Protein AF-A0A8C6YV82-F1 (afdb_monomer)

Foldseek 3Di:
DDDDDDDDDDDDDDDDDDDDDDDDDDDDDDDDDDDDDDDDDDDDDDDDDDDDDDDDDDDPDPDPDQLVNDDVPPPVNVVVLVVLCVVVCVVVVLVCQLPVCLCVDPLNVVLVVVLVVLLVVLVVPDDDDPPDDVVVSVVVSVVVVVVVCSVVVSVVVSCVVRPVVCVVPPVVVVSVVSVVVVVVVSVVVVVPPDDDPDPPDDDDDDDDDDDD

InterPro domains:
  IPR043244 Biorientation of chromosomes in cell division protein 1-like 1 [PTHR47391] (68-202)
  IPR055264 BOD1/SHG1 domain [PF05205] (81-176)

Sequence (212 aa):
MSAPRGGDSPSRDAAREGGAAPPALPGAMAESGGSGGAAPGGGGGGGGGGAGAGGAASGSGPGAADPASLPPGDPQLIAIIVEQLKSRGLFDGFRRDCLADVDTKPAYQNLRQKVDNFVSTHLDKQEWNPAMNKNQLRNGLRQSVIQSGMLEAGVDRIISQVVDPKLNHIFRPQIEKAIHEFLAAQKKEESVPAPPPEPENKDPPAPSQDAS

Solvent-accessible surface area (backbone atoms only — not comparable to full-atom values): 14290 Å² total; per-residue (Å²): 139,80,87,81,90,79,89,82,86,81,91,76,91,81,83,84,88,81,88,80,78,80,85,83,82,90,79,92,79,79,90,79,81,89,79,92,84,88,81,84,89,88,80,87,85,80,90,76,84,83,79,81,80,85,81,93,68,85,87,74,72,83,65,90,66,56,73,86,76,53,62,95,85,36,70,67,46,51,49,53,51,52,50,52,42,51,76,72,41,50,61,58,50,52,52,49,60,49,58,74,52,44,75,81,34,68,45,43,46,50,38,53,51,52,50,54,54,49,52,50,61,57,49,74,74,53,82,88,52,97,86,55,62,63,66,59,54,53,51,49,52,54,50,52,50,59,74,64,42,54,60,62,59,29,49,54,47,32,43,59,69,49,42,53,59,39,46,67,73,46,46,45,57,52,51,52,51,52,49,53,52,50,57,51,48,51,60,49,63,74,58,57,73,73,79,75,80,77,83,78,82,83,84,84,84,86,86,89,83,89,88,137

Organism: Nothoprocta perdicaria (NCBI:txid30464)

Secondary structure (DSSP, 8-state):
--------------------PPPPPP----------------------------------------TTTSPTT-HHHHHHHHHHHHHTTHHHHHHHHHHHTTTTSHHHHHHHHHHHHHHHHHHHTS---TT--HHHHHHHHHHHHHHTTHHHHHHHHHIIIIIHHHIIIIIHHHHHHHHHHHHHHHHHHTTS--PPPP--------------

Structure (mmCIF, N/CA/C/O backbone):
data_AF-A0A8C6YV82-F1
#
_entry.id   AF-A0A8C6YV82-F1
#
loop_
_atom_site.group_PDB
_atom_site.id
_atom_site.type_symbol
_atom_site.label_atom_id
_atom_site.label_alt_id
_atom_site.label_comp_id
_atom_site.label_asym_id
_atom_site.label_entity_id
_atom_site.label_seq_id
_atom_site.pdbx_PDB_ins_code
_atom_site.Cartn_x
_atom_site.Cartn_y
_atom_site.Cartn_z
_atom_site.occupancy
_atom_site.B_iso_or_equiv
_atom_site.auth_seq_id
_atom_site.auth_comp_id
_atom_site.auth_asym_id
_atom_site.auth_atom_id
_atom_site.pdbx_PDB_model_num
ATOM 1 N N . MET A 1 1 ? -27.091 24.704 -54.514 1.00 51.62 1 MET A N 1
ATOM 2 C CA . MET A 1 1 ? -26.270 24.883 -55.734 1.00 51.62 1 MET A CA 1
ATOM 3 C C . MET A 1 1 ? -24.840 25.137 -55.271 1.00 51.62 1 MET A C 1
ATOM 5 O O . MET A 1 1 ? -24.687 26.017 -54.447 1.00 51.62 1 MET A O 1
ATOM 9 N N . SER A 1 2 ? -23.771 24.429 -55.618 1.00 51.81 2 SER A N 1
ATOM 10 C CA . SER A 1 2 ? -23.494 23.435 -56.654 1.00 51.81 2 SER A CA 1
ATOM 11 C C . SER A 1 2 ? -22.215 22.681 -56.252 1.00 51.81 2 SER A C 1
ATOM 13 O O . SER A 1 2 ? -21.312 23.285 -55.682 1.00 51.81 2 SER A O 1
ATOM 15 N N . ALA A 1 3 ? -22.129 21.389 -56.575 1.00 54.94 3 ALA A N 1
ATOM 16 C CA . ALA A 1 3 ? -20.852 20.683 -56.740 1.00 54.94 3 ALA A CA 1
ATOM 17 C C . ALA A 1 3 ? -20.276 20.980 -58.143 1.00 54.94 3 ALA A C 1
ATOM 19 O O . ALA A 1 3 ? -21.046 21.384 -59.023 1.00 54.94 3 ALA A O 1
ATOM 20 N N . PRO A 1 4 ? -18.963 20.782 -58.380 1.00 61.59 4 PRO A N 1
ATOM 21 C CA . PRO A 1 4 ? -18.513 19.544 -59.054 1.00 61.59 4 PRO A CA 1
ATOM 22 C C . PRO A 1 4 ? -17.141 18.991 -58.561 1.00 61.59 4 PRO A C 1
ATOM 24 O O . PRO A 1 4 ? -16.336 19.741 -58.027 1.00 61.59 4 PRO A O 1
ATOM 27 N N . ARG A 1 5 ? -16.962 17.649 -58.534 1.00 49.78 5 ARG A N 1
ATOM 28 C CA . ARG A 1 5 ? -16.075 16.776 -59.378 1.00 49.78 5 ARG A CA 1
ATOM 29 C C . ARG A 1 5 ? -14.573 17.147 -59.346 1.00 49.78 5 ARG A C 1
ATOM 31 O O . ARG A 1 5 ? -14.261 18.300 -59.570 1.00 49.78 5 ARG A O 1
ATOM 38 N N . GLY A 1 6 ? -13.577 16.271 -59.190 1.00 43.94 6 GLY A N 1
ATOM 39 C CA . GLY A 1 6 ? -13.433 14.807 -59.212 1.00 43.94 6 GLY A CA 1
ATOM 40 C C . GLY A 1 6 ? -11.948 14.451 -59.491 1.00 43.94 6 GLY A C 1
ATOM 41 O O . GLY A 1 6 ? -11.215 15.324 -59.944 1.00 43.94 6 GLY A O 1
ATOM 42 N N . GLY A 1 7 ? -11.544 13.188 -59.265 1.00 45.56 7 GLY A N 1
ATOM 43 C CA . GLY A 1 7 ? -10.231 12.594 -59.632 1.00 45.56 7 GLY A CA 1
ATOM 44 C C . GLY A 1 7 ? -9.093 12.937 -58.657 1.00 45.56 7 GLY A C 1
ATOM 45 O O . GLY A 1 7 ? -9.005 14.067 -58.211 1.00 45.56 7 GLY A O 1
ATOM 46 N N . ASP A 1 8 ? -8.201 12.050 -58.221 1.00 47.50 8 ASP A N 1
ATOM 47 C CA . ASP A 1 8 ? -7.589 10.902 -58.888 1.00 47.50 8 ASP A CA 1
ATOM 48 C C . ASP A 1 8 ? -6.967 9.969 -57.825 1.00 47.50 8 ASP A C 1
ATOM 50 O O . ASP A 1 8 ? -6.448 10.424 -56.803 1.00 47.50 8 ASP A O 1
ATOM 54 N N . SER A 1 9 ? -7.053 8.659 -58.049 1.00 54.16 9 SER A N 1
ATOM 55 C CA . SER A 1 9 ? -6.328 7.636 -57.287 1.00 54.16 9 SER A CA 1
ATOM 56 C C . SER A 1 9 ? -4.902 7.503 -57.820 1.00 54.16 9 SER A C 1
ATOM 58 O O . SER A 1 9 ? -4.685 7.671 -59.013 1.00 54.16 9 SER A O 1
ATOM 60 N N . PRO A 1 10 ? -3.962 6.999 -57.008 1.00 60.44 10 PRO A N 1
ATOM 61 C CA . PRO A 1 10 ? -3.256 5.835 -57.535 1.00 60.44 10 PRO A CA 1
ATOM 62 C C . PRO A 1 10 ? -3.195 4.674 -56.546 1.00 60.44 10 PRO A C 1
ATOM 64 O O . PRO A 1 10 ? -2.602 4.748 -55.471 1.00 60.44 10 PRO A O 1
ATOM 67 N N . SER A 1 11 ? -3.755 3.555 -57.002 1.00 49.94 11 SER A N 1
ATOM 68 C CA . SER A 1 11 ? -3.311 2.210 -56.659 1.00 49.94 11 SER A CA 1
ATOM 69 C C . SER A 1 11 ? -1.824 2.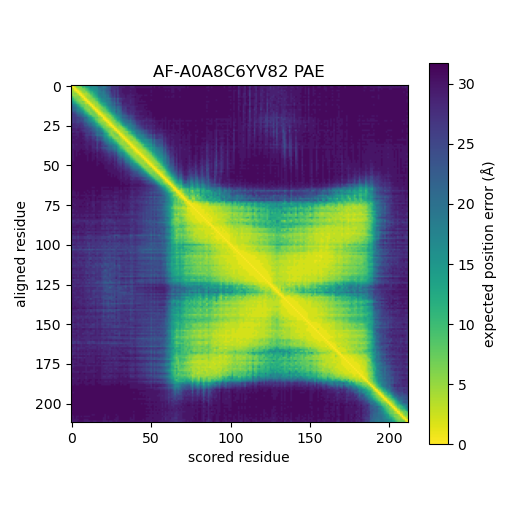061 -56.971 1.00 49.94 11 SER A C 1
ATOM 71 O O . SER A 1 11 ? -1.420 2.289 -58.111 1.00 49.94 11 SER A O 1
ATOM 73 N N . ARG A 1 12 ? -1.033 1.593 -56.004 1.00 57.59 12 ARG A N 1
ATOM 74 C CA . ARG A 1 12 ? 0.154 0.777 -56.281 1.00 57.59 12 ARG A CA 1
ATOM 75 C C . ARG A 1 12 ? 0.344 -0.271 -55.194 1.00 57.59 12 ARG A C 1
ATOM 77 O O . ARG A 1 12 ? 0.766 0.024 -54.081 1.00 57.59 12 ARG A O 1
ATOM 84 N N . ASP A 1 13 ? 0.012 -1.492 -55.588 1.00 44.69 13 ASP A N 1
ATOM 85 C CA . ASP A 1 13 ? 0.629 -2.746 -55.190 1.00 44.69 13 ASP A CA 1
ATOM 86 C C . ASP A 1 13 ? 2.078 -2.625 -54.700 1.00 44.69 13 ASP A C 1
ATOM 88 O O . ASP A 1 13 ? 2.953 -2.133 -55.414 1.00 44.69 13 ASP A O 1
ATOM 92 N N . ALA A 1 14 ? 2.329 -3.202 -53.527 1.00 51.97 14 ALA A N 1
ATOM 93 C CA . ALA A 1 14 ? 3.567 -3.910 -53.219 1.00 51.97 14 ALA A CA 1
ATOM 94 C C . ALA A 1 14 ? 3.290 -4.903 -52.082 1.00 51.97 14 ALA A C 1
ATOM 96 O O . ALA A 1 14 ? 3.730 -4.749 -50.945 1.00 51.97 14 ALA A O 1
ATOM 97 N N . ALA A 1 15 ? 2.507 -5.933 -52.396 1.00 46.78 15 ALA A N 1
ATOM 98 C CA . ALA A 1 15 ? 2.660 -7.201 -51.710 1.00 46.78 15 ALA A CA 1
ATOM 99 C C . ALA A 1 15 ? 3.990 -7.835 -52.154 1.00 46.78 15 ALA A C 1
ATOM 101 O O . ALA A 1 15 ? 4.319 -7.786 -53.340 1.00 46.78 15 ALA A O 1
ATOM 102 N N . ARG A 1 16 ? 4.645 -8.515 -51.202 1.00 45.38 16 ARG A N 1
ATOM 103 C CA . ARG A 1 16 ? 5.489 -9.718 -51.354 1.00 45.38 16 ARG A CA 1
ATOM 104 C C . ARG A 1 16 ? 6.980 -9.566 -50.979 1.00 45.38 16 ARG A C 1
ATOM 106 O O . ARG A 1 16 ? 7.719 -8.784 -51.558 1.00 45.38 16 ARG A O 1
ATOM 113 N N . GLU A 1 17 ? 7.363 -10.482 -50.083 1.00 45.94 17 GLU A N 1
ATOM 114 C CA . GLU A 1 17 ? 8.701 -10.961 -49.675 1.00 45.94 17 GLU A CA 1
ATOM 115 C C . GLU A 1 17 ? 9.416 -10.169 -48.561 1.00 45.94 17 GLU A C 1
ATOM 117 O O . GLU A 1 17 ? 9.538 -8.959 -48.632 1.00 45.94 17 GLU A O 1
ATOM 122 N N . GLY A 1 18 ? 9.897 -10.765 -47.463 1.00 44.75 18 GLY A N 1
ATOM 123 C CA . GLY A 1 18 ? 10.100 -12.179 -47.151 1.00 44.75 18 GLY A CA 1
ATOM 124 C C . GLY A 1 18 ? 9.982 -12.468 -45.653 1.00 44.75 18 GLY A C 1
ATOM 125 O O . GLY A 1 18 ? 10.507 -11.748 -44.807 1.00 44.75 18 GLY A O 1
ATOM 126 N N . GLY A 1 19 ? 9.286 -13.562 -45.339 1.00 46.28 19 GLY A N 1
ATOM 127 C CA . GLY A 1 19 ? 9.390 -14.227 -44.050 1.00 46.28 19 GLY A CA 1
ATOM 128 C C . GLY A 1 19 ? 10.710 -14.988 -43.993 1.00 46.28 19 GLY A C 1
ATOM 129 O O . GLY A 1 19 ? 10.854 -16.025 -44.635 1.00 46.28 19 GLY A O 1
ATOM 130 N N . ALA A 1 20 ? 11.669 -14.471 -43.232 1.00 45.03 20 ALA A N 1
ATOM 131 C CA . ALA A 1 20 ? 12.844 -15.225 -42.823 1.00 45.03 20 ALA A CA 1
ATOM 132 C C . ALA A 1 20 ? 12.514 -15.947 -41.510 1.00 45.03 20 ALA A C 1
ATOM 134 O O . ALA A 1 20 ? 12.483 -15.345 -40.437 1.00 45.03 20 ALA A O 1
ATOM 135 N N . ALA A 1 21 ? 12.213 -17.241 -41.614 1.00 60.66 21 ALA A N 1
ATOM 136 C CA . ALA A 1 21 ? 12.164 -18.148 -40.476 1.00 60.66 21 ALA A CA 1
ATOM 137 C C . ALA A 1 21 ? 13.574 -18.297 -39.861 1.00 60.66 21 ALA A C 1
ATOM 139 O O . ALA A 1 21 ? 14.552 -18.365 -40.611 1.00 60.66 21 ALA A O 1
ATOM 140 N N . PRO A 1 22 ? 13.717 -18.373 -38.525 1.00 68.06 22 PRO A N 1
ATOM 141 C CA . PRO A 1 22 ? 15.006 -18.666 -37.906 1.00 68.06 22 PRO A CA 1
ATOM 142 C C . PRO A 1 22 ? 15.404 -20.133 -38.164 1.00 68.06 22 PRO A C 1
ATOM 144 O O . PRO A 1 22 ? 14.549 -21.018 -38.058 1.00 68.06 22 PRO A O 1
ATOM 147 N N . PRO A 1 23 ? 16.679 -20.436 -38.477 1.00 63.69 23 PRO A N 1
ATOM 148 C CA . PRO A 1 23 ? 17.117 -21.812 -38.652 1.00 63.69 23 PRO A CA 1
ATOM 149 C C . PRO A 1 23 ? 17.153 -22.539 -37.302 1.00 63.69 23 PRO A C 1
ATOM 151 O O . PRO A 1 23 ? 17.901 -22.180 -36.393 1.00 63.69 23 PRO A O 1
ATOM 154 N N . ALA A 1 24 ? 16.344 -23.592 -37.196 1.00 50.25 24 ALA A N 1
ATOM 155 C CA . ALA A 1 24 ? 16.469 -24.609 -36.165 1.00 50.25 24 ALA A CA 1
ATOM 156 C C . ALA A 1 24 ? 17.776 -25.387 -36.384 1.00 50.25 24 ALA A C 1
ATOM 158 O O . ALA A 1 24 ? 17.960 -26.022 -37.422 1.00 50.25 24 ALA A O 1
ATOM 159 N N . LEU A 1 25 ? 18.685 -25.336 -35.410 1.00 58.53 25 LEU A N 1
ATOM 160 C CA . LEU A 1 25 ? 19.862 -26.202 -35.367 1.00 58.53 25 LEU A CA 1
ATOM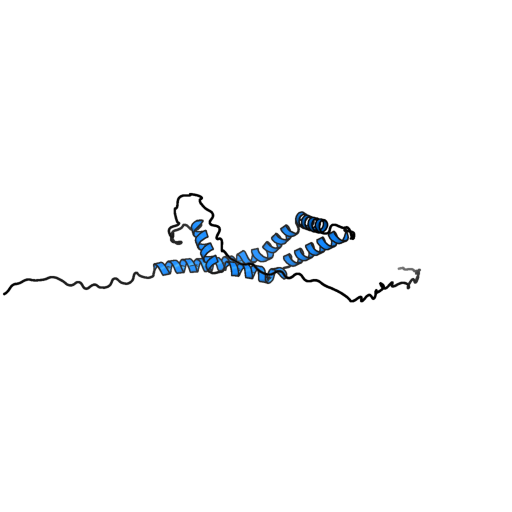 161 C C . LEU A 1 25 ? 19.503 -27.524 -34.666 1.00 58.53 25 LEU A C 1
ATOM 163 O O . LEU A 1 25 ? 19.028 -27.486 -33.528 1.00 58.53 25 LEU A O 1
ATOM 167 N N . PRO A 1 26 ? 19.749 -28.689 -35.294 1.00 53.88 26 PRO A N 1
ATOM 168 C CA . PRO A 1 26 ? 19.713 -29.985 -34.634 1.00 53.88 26 PRO A CA 1
ATOM 169 C C . PRO A 1 26 ? 21.101 -30.296 -34.056 1.00 53.88 26 PRO A C 1
ATOM 171 O O . PRO A 1 26 ? 22.114 -30.168 -34.739 1.00 53.88 26 PRO A O 1
ATOM 174 N N . GLY A 1 27 ? 21.161 -30.712 -32.794 1.00 46.31 27 GLY A N 1
ATOM 175 C CA . GLY A 1 27 ? 22.434 -30.999 -32.136 1.00 46.31 27 GLY A CA 1
ATOM 176 C C . GLY A 1 27 ? 22.267 -31.747 -30.825 1.00 46.31 27 GLY A C 1
ATOM 177 O O . GLY A 1 27 ? 22.631 -31.241 -29.770 1.00 46.31 27 GLY A O 1
ATOM 178 N N . ALA A 1 28 ? 21.693 -32.947 -30.898 1.00 49.12 28 ALA A N 1
ATOM 179 C CA . ALA A 1 28 ? 21.865 -33.953 -29.864 1.00 49.12 28 ALA A CA 1
ATOM 180 C C . ALA A 1 28 ? 23.324 -34.437 -29.897 1.00 49.12 28 ALA A C 1
ATOM 182 O O . ALA A 1 28 ? 23.755 -35.029 -30.884 1.00 49.12 28 ALA A O 1
ATOM 183 N N . MET A 1 29 ? 24.069 -34.202 -28.819 1.00 59.06 29 MET A N 1
ATOM 184 C CA . MET A 1 29 ? 25.265 -34.975 -28.497 1.00 59.06 29 MET A CA 1
ATOM 185 C C . MET A 1 29 ? 25.170 -35.425 -27.045 1.00 59.06 29 MET A C 1
ATOM 187 O O . MET A 1 29 ? 25.093 -34.627 -26.112 1.00 59.06 29 MET A O 1
ATOM 191 N N . ALA A 1 30 ? 25.062 -36.741 -26.929 1.00 49.38 30 ALA A N 1
ATOM 192 C CA . ALA A 1 30 ? 25.150 -37.523 -25.720 1.00 49.38 30 ALA A CA 1
ATOM 193 C C . ALA A 1 30 ? 26.621 -37.696 -25.291 1.00 49.38 30 ALA A C 1
ATOM 195 O O . ALA A 1 30 ? 27.527 -37.468 -26.091 1.00 49.38 30 ALA A O 1
ATOM 196 N N . GLU A 1 31 ? 26.782 -38.207 -24.062 1.00 43.78 31 GLU A N 1
ATOM 197 C CA . GLU A 1 31 ? 27.996 -38.803 -23.466 1.00 43.78 31 GLU A CA 1
ATOM 198 C C . GLU A 1 31 ? 29.063 -37.804 -22.960 1.00 43.78 31 GLU A C 1
ATOM 200 O O . GLU A 1 31 ? 29.319 -36.787 -23.581 1.00 43.78 31 GLU A O 1
ATOM 205 N N . SER A 1 32 ? 29.757 -37.974 -21.829 1.00 46.72 32 SER A N 1
ATOM 206 C CA . SER A 1 32 ? 29.911 -39.055 -20.840 1.00 46.72 32 SER A CA 1
ATOM 207 C C . SER A 1 32 ? 30.665 -38.512 -19.598 1.00 46.72 32 SER A C 1
ATOM 209 O O . SER A 1 32 ? 31.361 -37.507 -19.706 1.00 46.72 32 SER A O 1
ATOM 211 N N . GLY A 1 33 ? 30.577 -39.224 -18.460 1.00 41.38 33 GLY A N 1
ATOM 212 C CA . GLY A 1 33 ? 31.588 -39.269 -17.374 1.00 41.38 33 GLY A CA 1
ATOM 213 C C . GLY A 1 33 ? 31.567 -38.111 -16.366 1.00 41.38 33 GLY A C 1
ATOM 214 O O . GLY A 1 33 ? 31.824 -36.974 -16.724 1.00 41.38 33 GLY A O 1
ATOM 215 N N . GLY A 1 34 ? 31.178 -38.320 -15.099 1.00 38.84 34 GLY A N 1
ATOM 216 C CA . GLY A 1 34 ? 32.052 -38.818 -14.012 1.00 38.84 34 GLY A CA 1
ATOM 217 C C . GLY A 1 34 ? 32.747 -37.616 -13.342 1.00 38.84 34 GLY A C 1
ATOM 218 O O . GLY A 1 34 ? 33.371 -36.832 -14.031 1.00 38.84 34 GLY A O 1
ATOM 219 N N . SER A 1 35 ? 32.624 -37.287 -12.057 1.00 52.44 35 SER A N 1
ATOM 220 C CA . SER A 1 35 ? 32.799 -38.039 -10.805 1.00 52.44 35 SER A CA 1
ATOM 221 C C . SER A 1 35 ? 32.131 -37.225 -9.675 1.00 52.44 35 SER A C 1
ATOM 223 O O . SER A 1 35 ? 32.185 -36.001 -9.690 1.00 52.44 35 SER A O 1
ATOM 225 N N . GLY A 1 36 ? 31.422 -37.802 -8.705 1.00 43.84 36 GLY A N 1
ATOM 226 C CA . GLY A 1 36 ? 32.024 -38.578 -7.619 1.00 43.84 36 GLY A CA 1
ATOM 227 C C . GLY A 1 36 ? 32.607 -37.641 -6.552 1.00 43.84 36 GLY A C 1
ATOM 228 O O . GLY A 1 36 ? 33.738 -37.195 -6.691 1.00 43.84 36 GLY A O 1
ATOM 229 N N . GLY A 1 37 ? 31.837 -37.336 -5.504 1.00 41.41 37 GLY A N 1
ATOM 230 C CA . GLY A 1 37 ? 32.273 -36.452 -4.419 1.00 41.41 37 GLY A CA 1
ATOM 231 C C . GLY A 1 37 ? 31.263 -36.354 -3.278 1.00 41.41 37 GLY A C 1
ATOM 232 O O . GLY A 1 37 ? 30.816 -35.266 -2.937 1.00 41.41 37 GLY A O 1
ATOM 233 N N . ALA A 1 38 ? 30.866 -37.501 -2.725 1.00 38.97 38 ALA A N 1
ATOM 234 C CA . ALA A 1 38 ? 30.172 -37.569 -1.447 1.00 38.97 38 ALA A CA 1
ATOM 235 C C . ALA A 1 38 ? 31.204 -37.479 -0.311 1.00 38.97 38 ALA A C 1
ATOM 237 O O . ALA A 1 38 ? 32.148 -38.266 -0.278 1.00 38.97 38 ALA A O 1
ATOM 238 N N . ALA A 1 39 ? 30.998 -36.560 0.629 1.00 49.47 39 ALA A N 1
ATOM 239 C CA . ALA A 1 39 ? 31.641 -36.580 1.938 1.00 49.47 39 ALA A CA 1
ATOM 240 C C . ALA A 1 39 ? 30.549 -36.509 3.023 1.00 49.47 39 ALA A C 1
ATOM 242 O O . ALA A 1 39 ? 29.661 -35.658 2.921 1.00 49.47 39 ALA A O 1
ATOM 243 N N . PRO A 1 40 ? 30.572 -37.401 4.030 1.00 52.47 40 PRO A N 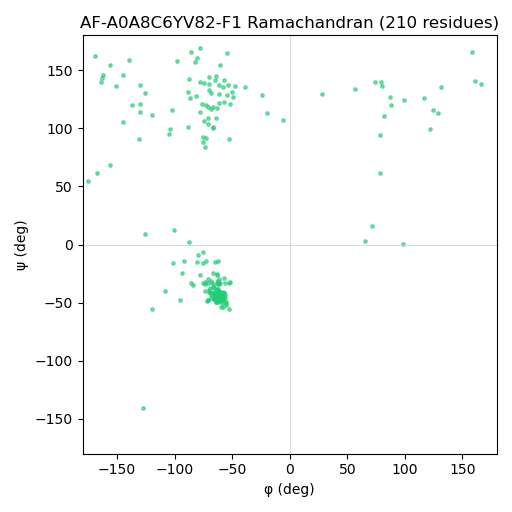1
ATOM 244 C CA . PRO A 1 40 ? 29.603 -37.422 5.116 1.00 52.47 40 PRO A CA 1
ATOM 245 C C . PRO A 1 40 ? 30.128 -36.720 6.379 1.00 52.47 40 PRO A C 1
ATOM 247 O O . PRO A 1 40 ? 31.325 -36.707 6.644 1.00 52.47 40 PRO A O 1
ATOM 250 N N . GLY A 1 41 ? 29.191 -36.287 7.226 1.00 42.97 41 GLY A N 1
ATOM 251 C CA . GLY A 1 41 ? 29.296 -36.498 8.674 1.00 42.97 41 GLY A CA 1
ATOM 252 C C . GLY A 1 41 ? 29.797 -35.342 9.549 1.00 42.97 41 GLY A C 1
ATOM 253 O O . GLY A 1 41 ? 30.923 -34.880 9.423 1.00 42.97 41 GLY A O 1
ATOM 254 N N . GLY A 1 42 ? 28.962 -34.999 10.538 1.00 40.25 42 GLY A N 1
ATOM 255 C CA . GLY A 1 42 ? 29.287 -34.224 11.745 1.00 40.25 42 GLY A CA 1
ATOM 256 C C . GLY A 1 42 ? 28.306 -33.060 11.930 1.00 40.25 42 GLY A C 1
ATOM 257 O O . GLY A 1 42 ? 28.273 -32.171 11.097 1.00 40.25 42 GLY A O 1
ATOM 258 N N . GLY A 1 43 ? 27.425 -32.973 12.929 1.00 36.47 43 GLY A N 1
ATOM 259 C CA . GLY A 1 43 ? 27.346 -33.631 14.231 1.00 36.47 43 GLY A CA 1
ATOM 260 C C . GLY A 1 43 ? 27.267 -32.549 15.319 1.00 36.47 43 GLY A C 1
ATOM 261 O O . GLY A 1 43 ? 28.228 -31.810 15.477 1.00 36.47 43 GLY A O 1
ATOM 262 N N . GLY A 1 44 ? 26.149 -32.490 16.061 1.00 34.97 44 GLY A N 1
ATOM 263 C CA . GLY A 1 44 ? 25.949 -31.666 17.274 1.00 34.97 44 GLY A CA 1
ATOM 264 C C . GLY A 1 44 ? 25.764 -30.166 16.999 1.00 34.97 44 GLY A C 1
ATOM 265 O O . GLY A 1 44 ? 26.404 -29.608 16.127 1.00 34.97 44 GLY A O 1
ATOM 266 N N . GLY A 1 45 ? 24.885 -29.409 17.648 1.00 36.97 45 GLY A N 1
ATOM 267 C CA . GLY A 1 45 ? 24.305 -29.524 18.981 1.00 36.97 45 GLY A CA 1
ATOM 268 C C . GLY A 1 45 ? 24.442 -28.147 19.645 1.00 36.97 45 GLY A C 1
ATOM 269 O O . GLY A 1 45 ? 25.501 -27.536 19.554 1.00 36.97 45 GLY A O 1
ATOM 270 N N . GLY A 1 46 ? 23.388 -27.658 20.301 1.00 36.53 46 GLY A N 1
ATOM 271 C CA . GLY A 1 46 ? 23.477 -26.504 21.203 1.00 36.53 46 GLY A CA 1
ATOM 272 C C . GLY A 1 46 ? 22.575 -25.334 20.831 1.00 36.53 46 GLY A C 1
ATOM 273 O O . GLY A 1 46 ? 22.915 -24.503 19.994 1.00 36.53 46 GLY A O 1
ATOM 274 N N . GLY A 1 47 ? 21.436 -25.247 21.520 1.00 46.59 47 GLY A N 1
ATOM 275 C CA . GLY A 1 47 ? 20.716 -23.993 21.672 1.00 46.59 47 GLY A CA 1
ATOM 276 C C . GLY A 1 47 ? 21.590 -22.971 22.399 1.00 46.59 47 GLY A C 1
ATOM 277 O O . GLY A 1 47 ? 22.264 -23.293 23.374 1.00 46.59 47 GLY A O 1
ATOM 278 N N . GLY A 1 48 ? 21.567 -21.738 21.909 1.00 40.34 48 GLY A N 1
ATOM 279 C CA . GLY A 1 48 ? 22.195 -20.588 22.541 1.00 40.34 48 GLY A CA 1
ATOM 280 C C . GLY A 1 48 ? 21.181 -19.462 22.591 1.00 40.34 48 GLY A C 1
ATOM 281 O O . GLY A 1 48 ? 21.055 -18.693 21.642 1.00 40.34 48 GLY A O 1
ATOM 282 N N . GLY A 1 49 ? 20.426 -19.400 23.688 1.00 37.16 49 GLY A N 1
ATOM 283 C CA . GLY A 1 49 ? 19.679 -18.208 24.056 1.00 37.16 49 GLY A CA 1
ATOM 284 C C . GLY A 1 49 ? 20.669 -17.080 24.325 1.00 37.16 49 GLY A C 1
ATOM 285 O O . GLY A 1 49 ? 21.512 -17.184 25.214 1.00 37.16 49 GLY A O 1
ATOM 286 N N . GLY A 1 50 ? 20.585 -16.015 23.533 1.00 35.91 50 GLY A N 1
ATOM 287 C CA . GLY A 1 50 ? 21.315 -14.781 23.781 1.00 35.91 50 GLY A CA 1
ATOM 288 C C . GLY A 1 50 ? 20.700 -14.047 24.965 1.00 35.91 50 GLY A C 1
ATOM 289 O O . GLY A 1 50 ? 19.780 -13.252 24.794 1.00 35.91 50 GLY A O 1
ATOM 290 N N . ALA A 1 51 ? 21.212 -14.323 26.163 1.00 38.78 51 ALA A N 1
ATOM 291 C CA . ALA A 1 51 ? 21.064 -13.461 27.324 1.00 38.78 51 ALA A CA 1
ATOM 292 C C . ALA A 1 51 ? 21.932 -12.208 27.112 1.00 38.78 51 ALA A C 1
ATOM 294 O O . ALA A 1 51 ? 23.155 -12.255 27.228 1.00 38.78 51 ALA A O 1
ATOM 295 N N . GLY A 1 52 ? 21.294 -11.089 26.767 1.00 39.00 52 GLY A N 1
ATOM 296 C CA . GLY A 1 52 ? 21.896 -9.763 26.859 1.00 39.00 52 GLY A CA 1
ATOM 297 C C . GLY A 1 52 ? 21.864 -9.295 28.311 1.00 39.00 52 GLY A C 1
ATOM 298 O O . GLY A 1 52 ? 20.793 -9.098 28.880 1.00 39.00 52 GLY A O 1
ATOM 299 N N . ALA A 1 53 ? 23.042 -9.161 28.912 1.00 39.53 53 ALA A N 1
ATOM 300 C CA . ALA A 1 53 ? 23.233 -8.683 30.270 1.00 39.53 53 ALA A CA 1
ATOM 301 C C . ALA A 1 53 ? 23.022 -7.163 30.389 1.00 39.53 53 ALA A C 1
ATOM 303 O O . ALA A 1 53 ? 23.543 -6.389 29.592 1.00 39.53 53 ALA A O 1
ATOM 304 N N . GLY A 1 54 ? 22.350 -6.763 31.472 1.00 35.22 54 GLY A N 1
ATOM 305 C CA . GLY A 1 54 ? 22.894 -5.752 32.380 1.00 35.22 54 GLY A CA 1
ATOM 306 C C . GLY A 1 54 ? 22.801 -4.287 31.962 1.00 35.22 54 GLY A C 1
ATOM 307 O O . GLY A 1 54 ? 23.819 -3.607 31.903 1.00 35.22 54 GLY A O 1
ATOM 308 N N . GLY A 1 55 ? 21.584 -3.772 31.791 1.00 31.53 55 GLY A N 1
ATOM 309 C CA . GLY A 1 55 ? 21.288 -2.358 32.030 1.00 31.53 55 GLY A CA 1
ATOM 310 C C . GLY A 1 55 ? 20.550 -2.225 33.358 1.00 31.53 55 GLY A C 1
ATOM 311 O O . GLY A 1 55 ? 19.355 -2.493 33.423 1.00 31.53 55 GLY A O 1
ATOM 312 N N . ALA A 1 56 ? 21.264 -1.867 34.426 1.00 45.97 56 ALA A N 1
ATOM 313 C CA . ALA A 1 56 ? 20.669 -1.564 35.720 1.00 45.97 56 ALA A CA 1
ATOM 314 C C . ALA A 1 56 ? 19.778 -0.317 35.602 1.00 45.97 56 ALA A C 1
ATOM 316 O O . ALA A 1 56 ? 20.274 0.800 35.468 1.00 45.97 56 ALA A O 1
ATOM 317 N N . ALA A 1 57 ? 18.465 -0.513 35.671 1.00 39.62 57 ALA A N 1
ATOM 318 C CA . ALA A 1 57 ? 17.504 0.535 35.969 1.00 39.62 57 ALA A CA 1
ATOM 319 C C . ALA A 1 57 ? 16.482 -0.037 36.954 1.00 39.62 57 ALA A C 1
ATOM 321 O O . ALA A 1 57 ? 15.853 -1.060 36.699 1.00 39.62 57 ALA A O 1
ATOM 322 N N . SER A 1 58 ? 16.422 0.617 38.110 1.00 41.31 58 SER A N 1
ATOM 323 C CA . SER A 1 58 ? 15.516 0.425 39.238 1.00 41.31 58 SER A CA 1
ATOM 324 C C . SER A 1 58 ? 14.223 -0.325 38.903 1.00 41.31 58 SER A C 1
ATOM 326 O O . SER A 1 58 ? 13.358 0.182 38.190 1.00 41.31 58 SER A O 1
ATOM 328 N N . GLY A 1 59 ? 14.089 -1.526 39.466 1.00 35.56 59 GLY A N 1
ATOM 329 C CA . GLY A 1 59 ? 12.862 -2.303 39.432 1.00 35.56 59 GLY A CA 1
ATOM 330 C C . GLY A 1 59 ? 11.758 -1.618 40.231 1.00 35.56 59 GLY A C 1
ATOM 331 O O . GLY A 1 59 ? 11.691 -1.760 41.447 1.00 35.56 59 GLY A O 1
ATOM 332 N N . SER A 1 60 ? 10.868 -0.940 39.518 1.00 39.09 60 SER A N 1
ATOM 333 C CA . SER A 1 60 ? 9.449 -0.908 39.855 1.00 39.09 60 SER A CA 1
ATOM 334 C C . SER A 1 60 ? 8.768 -1.819 38.843 1.00 39.09 60 SER A C 1
ATOM 336 O O . SER A 1 60 ? 8.511 -1.415 37.711 1.00 39.09 60 SER A O 1
ATOM 338 N N . GLY A 1 61 ? 8.556 -3.085 39.211 1.00 35.59 61 GLY A N 1
ATOM 339 C CA . GLY A 1 61 ? 7.663 -3.942 38.436 1.00 35.59 61 GLY A CA 1
ATOM 340 C C . GLY A 1 61 ? 6.285 -3.276 38.379 1.00 35.59 61 GLY A C 1
ATOM 341 O O . GLY A 1 61 ? 5.882 -2.676 39.381 1.00 35.59 61 GLY A O 1
ATOM 342 N N . PRO A 1 62 ? 5.558 -3.328 37.251 1.00 44.16 62 PRO A N 1
ATOM 343 C CA . PRO A 1 62 ? 4.170 -2.923 37.275 1.00 44.16 62 PRO A CA 1
ATOM 344 C C . PRO A 1 62 ? 3.462 -3.961 38.142 1.00 44.16 62 PRO A C 1
ATOM 346 O O . PRO A 1 62 ? 3.209 -5.087 37.715 1.00 44.16 62 PRO A O 1
ATOM 349 N N . GLY A 1 63 ? 3.197 -3.598 39.399 1.00 42.47 63 GLY A N 1
ATOM 350 C CA . GLY A 1 63 ? 2.099 -4.208 40.128 1.00 42.47 63 GLY A CA 1
ATOM 351 C C . GLY A 1 63 ? 0.897 -4.175 39.196 1.00 42.47 63 GLY A C 1
ATOM 352 O O . GLY A 1 63 ? 0.728 -3.188 38.479 1.00 42.47 63 GLY A O 1
ATOM 353 N N . ALA A 1 64 ? 0.155 -5.279 39.134 1.00 49.78 64 ALA A N 1
ATOM 354 C CA . ALA A 1 64 ? -1.064 -5.397 38.354 1.00 49.78 64 ALA A CA 1
ATOM 355 C C . ALA A 1 64 ? -1.989 -4.233 38.729 1.00 49.78 64 ALA A C 1
ATOM 357 O O . ALA A 1 64 ? -2.708 -4.285 39.721 1.00 49.78 64 ALA A O 1
ATOM 358 N N . ALA A 1 65 ? -1.865 -3.129 38.000 1.00 56.38 65 ALA A N 1
ATOM 359 C CA . ALA A 1 65 ? -2.712 -1.978 38.166 1.00 56.38 65 ALA A CA 1
ATOM 360 C C . ALA A 1 65 ? -4.040 -2.407 37.575 1.00 56.38 65 ALA A C 1
ATOM 362 O O . ALA A 1 65 ? -4.102 -2.782 36.400 1.00 56.38 65 ALA A O 1
ATOM 363 N N . ASP A 1 66 ? -5.078 -2.395 38.403 1.00 59.38 66 ASP A N 1
ATOM 364 C CA . ASP A 1 66 ? -6.423 -2.644 37.933 1.00 59.38 66 ASP A CA 1
ATOM 365 C C . ASP A 1 66 ? -6.687 -1.713 36.745 1.00 59.38 66 ASP A C 1
ATOM 367 O O . ASP A 1 66 ? -6.593 -0.488 36.904 1.00 59.38 66 ASP A O 1
ATOM 371 N N . PRO A 1 67 ? -7.009 -2.239 35.551 1.00 58.88 67 PRO A N 1
ATOM 372 C CA . PRO A 1 67 ? -7.252 -1.415 34.369 1.00 58.88 67 PRO A CA 1
ATOM 373 C C . PRO A 1 67 ? -8.458 -0.482 34.566 1.00 58.88 67 PRO A C 1
ATOM 375 O O . PRO A 1 67 ? -8.639 0.463 33.806 1.00 58.88 67 PRO A O 1
ATOM 378 N N . ALA A 1 68 ? -9.273 -0.726 35.597 1.00 62.16 68 ALA A N 1
ATOM 379 C CA . ALA A 1 68 ? -10.369 0.134 36.026 1.00 62.16 68 ALA A CA 1
ATOM 380 C C . ALA A 1 68 ? -9.927 1.342 36.884 1.00 62.16 68 ALA A C 1
ATOM 382 O O . ALA A 1 68 ? -10.715 2.270 37.056 1.00 62.16 68 ALA A O 1
ATOM 383 N N . SER A 1 69 ? -8.699 1.345 37.418 1.00 63.38 69 SER A N 1
ATOM 384 C CA . SER A 1 69 ? -8.168 2.406 38.295 1.00 63.38 69 SER A CA 1
ATOM 385 C C . SER A 1 69 ? -7.410 3.513 37.551 1.00 63.38 69 SER A C 1
ATOM 387 O O . SER A 1 69 ? -7.154 4.578 38.114 1.00 63.38 69 SER A O 1
ATOM 389 N N . LEU A 1 70 ? -7.063 3.276 36.282 1.00 69.31 70 LEU A N 1
ATOM 390 C CA . LEU A 1 70 ? -6.294 4.206 35.461 1.00 69.31 70 LEU A CA 1
ATOM 391 C C . LEU A 1 70 ? -7.213 5.214 34.748 1.00 69.31 70 LEU A C 1
ATOM 393 O O . LEU A 1 70 ? -8.298 4.842 34.286 1.00 69.31 70 LEU A O 1
ATOM 397 N N . PRO A 1 71 ? -6.803 6.489 34.616 1.00 71.00 71 PRO A N 1
ATOM 398 C CA . PRO A 1 71 ? -7.604 7.488 33.925 1.00 71.00 71 PRO A CA 1
ATOM 399 C C . PRO A 1 71 ? -7.779 7.141 32.432 1.00 71.00 71 PRO A C 1
ATOM 401 O O . PRO A 1 71 ? -6.862 6.614 31.793 1.00 71.00 71 PRO A O 1
ATOM 404 N N . PRO A 1 72 ? -8.943 7.453 31.827 1.00 66.88 72 PRO A N 1
ATOM 405 C CA . PRO A 1 72 ? -9.163 7.230 30.403 1.00 66.88 72 PRO A CA 1
ATOM 406 C C . PRO A 1 72 ? -8.160 8.054 29.585 1.00 66.88 72 PRO A C 1
ATOM 408 O O . PRO A 1 72 ? -8.102 9.275 29.705 1.00 66.88 72 PRO A O 1
ATOM 411 N N . GLY A 1 73 ? -7.366 7.375 28.753 1.00 70.31 73 GLY A N 1
ATOM 412 C CA . GLY A 1 73 ? -6.286 7.989 27.973 1.00 70.31 73 GLY A CA 1
ATOM 413 C C . GLY A 1 73 ? -4.890 7.850 28.589 1.00 70.31 73 GLY A C 1
ATOM 414 O O . GLY A 1 73 ? -3.929 8.309 27.974 1.00 70.31 73 GLY A O 1
ATOM 415 N N . ASP A 1 74 ? -4.756 7.195 29.748 1.00 84.06 74 ASP A N 1
ATOM 416 C CA . ASP A 1 74 ? -3.447 6.834 30.296 1.00 84.06 74 ASP A CA 1
ATOM 417 C C . ASP A 1 74 ? -2.700 5.889 29.329 1.00 84.06 74 ASP A C 1
ATOM 419 O O . ASP A 1 74 ? -3.274 4.873 28.907 1.00 84.06 74 ASP A O 1
ATOM 423 N N . PRO A 1 75 ? -1.429 6.166 28.971 1.00 84.44 75 PRO A N 1
ATOM 424 C CA . PRO A 1 75 ? -0.609 5.242 28.186 1.00 84.44 75 PRO A CA 1
ATOM 425 C C . PRO A 1 75 ? -0.555 3.820 28.764 1.00 84.44 75 PRO A C 1
ATOM 427 O O . PRO A 1 75 ? -0.484 2.863 27.988 1.00 84.44 75 PRO A O 1
ATOM 430 N N . GLN A 1 76 ? -0.624 3.652 30.089 1.00 82.00 76 GLN A N 1
ATOM 431 C CA . GLN A 1 76 ? -0.644 2.329 30.720 1.00 82.00 76 GLN A CA 1
ATOM 432 C C . GLN A 1 76 ? -1.945 1.569 30.426 1.00 82.00 76 GLN A C 1
ATOM 434 O O . GLN A 1 76 ? -1.907 0.391 30.073 1.00 82.00 76 GLN A O 1
ATOM 439 N N . LEU A 1 77 ? -3.092 2.250 30.474 1.00 82.62 77 LEU A N 1
ATOM 440 C CA . LEU A 1 77 ? -4.388 1.654 30.145 1.00 82.62 77 LEU A CA 1
ATOM 441 C C . LEU A 1 77 ? -4.463 1.262 28.664 1.00 82.62 77 LEU A C 1
ATOM 443 O O . LEU A 1 77 ? -4.936 0.177 28.326 1.00 82.62 77 LEU A O 1
ATOM 447 N N . ILE A 1 78 ? -3.944 2.117 27.777 1.00 85.50 78 ILE A N 1
ATOM 448 C CA . ILE A 1 78 ? -3.855 1.822 26.340 1.00 85.50 78 ILE A CA 1
ATOM 449 C C . ILE A 1 78 ? -2.985 0.582 26.104 1.00 85.50 78 ILE A C 1
ATOM 451 O O . ILE A 1 78 ? -3.366 -0.279 25.313 1.00 85.50 78 ILE A O 1
ATOM 455 N N . ALA A 1 79 ? -1.849 0.460 26.797 1.00 86.25 79 ALA A N 1
ATOM 456 C CA . ALA A 1 79 ? -0.973 -0.702 26.676 1.00 86.25 79 ALA A CA 1
ATOM 457 C C . ALA A 1 79 ? -1.683 -2.004 27.086 1.00 86.25 79 ALA A C 1
ATOM 459 O O . ALA A 1 79 ? -1.647 -2.971 26.322 1.00 86.25 79 ALA A O 1
ATOM 460 N N . ILE A 1 80 ? -2.396 -1.999 28.221 1.00 85.62 80 ILE A N 1
ATOM 461 C CA . ILE A 1 80 ? -3.179 -3.154 28.693 1.00 85.62 80 ILE A CA 1
ATOM 462 C C . ILE A 1 80 ? -4.277 -3.511 27.681 1.00 85.62 80 ILE A C 1
ATOM 464 O O . ILE A 1 80 ? -4.426 -4.674 27.306 1.00 85.62 80 ILE A O 1
ATOM 468 N N . ILE A 1 81 ? -5.017 -2.519 27.174 1.00 85.81 81 ILE A N 1
ATOM 469 C CA . ILE A 1 81 ? -6.053 -2.737 26.154 1.00 85.81 81 ILE A CA 1
ATOM 470 C C . ILE A 1 81 ? -5.448 -3.345 24.882 1.00 85.81 81 ILE A C 1
ATOM 472 O O . ILE A 1 81 ? -5.972 -4.328 24.361 1.00 85.81 81 ILE A O 1
ATOM 476 N N . VAL A 1 82 ? -4.339 -2.802 24.375 1.00 88.69 82 VAL A N 1
ATOM 477 C CA . VAL A 1 82 ? -3.673 -3.312 23.164 1.00 88.69 82 VAL A CA 1
ATOM 478 C C . VAL A 1 82 ? -3.169 -4.741 23.366 1.00 88.69 82 VAL A C 1
ATOM 480 O O . VAL A 1 82 ? -3.272 -5.560 22.449 1.00 88.69 82 VAL A O 1
ATOM 483 N N . GLU A 1 83 ? -2.655 -5.065 24.550 1.00 89.00 83 GLU A N 1
ATOM 484 C CA . GLU A 1 83 ? -2.244 -6.423 24.897 1.00 89.00 83 GLU A CA 1
ATOM 485 C C . GLU A 1 83 ? -3.429 -7.398 24.897 1.00 89.00 83 GLU A C 1
ATOM 487 O O . GLU A 1 83 ? -3.334 -8.465 24.290 1.00 89.00 83 GLU A O 1
ATOM 492 N N . GLN A 1 84 ? -4.574 -7.004 25.456 1.00 87.56 84 GLN A N 1
ATOM 493 C CA . GLN A 1 84 ? -5.802 -7.809 25.430 1.00 87.56 84 GLN A CA 1
ATOM 494 C C . GLN A 1 84 ? -6.372 -7.982 24.014 1.00 87.56 84 GLN A C 1
ATOM 496 O O . GLN A 1 84 ? -6.784 -9.073 23.620 1.00 87.56 84 GLN A O 1
ATOM 501 N N . LEU A 1 85 ? -6.366 -6.929 23.193 1.00 89.75 85 LEU A N 1
ATOM 502 C CA . LEU A 1 85 ? -6.776 -7.026 21.786 1.00 89.75 85 LEU A CA 1
ATOM 503 C C . LEU A 1 85 ? -5.852 -7.969 20.994 1.00 89.75 85 LEU A C 1
ATOM 505 O O . LEU A 1 85 ? -6.308 -8.676 20.090 1.00 89.75 85 LEU A O 1
ATOM 509 N N . LYS A 1 86 ? -4.557 -7.997 21.341 1.00 90.19 86 LYS A N 1
ATOM 510 C CA . LYS A 1 86 ? -3.565 -8.910 20.760 1.00 90.19 86 LYS A CA 1
ATOM 511 C C . LYS A 1 86 ? -3.785 -10.352 21.211 1.00 90.19 86 LYS A C 1
ATOM 513 O O . LYS A 1 86 ? -3.816 -11.224 20.348 1.00 90.19 86 LYS A O 1
ATOM 518 N N . SER A 1 87 ? -3.981 -10.611 22.505 1.00 87.88 87 SER A N 1
ATOM 519 C CA . SER A 1 87 ? -4.218 -11.969 23.024 1.00 87.88 87 SER A CA 1
ATOM 520 C C . SER A 1 87 ? -5.501 -12.592 22.458 1.00 87.88 87 SER A C 1
ATOM 522 O O . SER A 1 87 ? -5.535 -13.788 22.178 1.00 87.88 87 SER A O 1
ATOM 524 N N . ARG A 1 88 ? -6.524 -11.770 22.189 1.00 86.75 88 ARG A N 1
ATOM 525 C CA . ARG A 1 88 ? -7.773 -12.173 21.518 1.00 86.75 88 ARG A CA 1
ATOM 526 C C . ARG A 1 88 ? -7.641 -12.380 20.001 1.00 86.75 88 ARG A C 1
ATOM 528 O O . ARG A 1 88 ? -8.605 -12.791 19.361 1.00 86.75 88 ARG A O 1
ATOM 535 N N . GLY A 1 89 ? -6.490 -12.068 19.401 1.00 88.69 89 GLY A N 1
ATOM 536 C CA . GLY A 1 89 ? -6.247 -12.242 17.965 1.00 88.69 89 GLY A CA 1
ATOM 537 C C . GLY A 1 89 ? -6.994 -11.255 17.056 1.00 88.69 89 GLY A C 1
ATOM 538 O O . GLY A 1 89 ? -7.079 -11.483 15.847 1.00 88.69 89 GLY A O 1
ATOM 539 N N . LEU A 1 90 ? -7.523 -10.143 17.591 1.00 90.06 90 LEU A N 1
ATOM 540 C CA . LEU A 1 90 ? -8.252 -9.145 16.789 1.00 90.06 90 LEU A CA 1
ATOM 541 C C . LEU A 1 90 ? -7.351 -8.495 15.735 1.00 90.06 90 LEU A C 1
ATOM 543 O O . LEU A 1 90 ? -7.765 -8.329 14.590 1.00 90.06 90 LEU A O 1
ATOM 547 N N . PHE A 1 91 ? -6.088 -8.218 16.077 1.00 89.31 91 PHE A N 1
ATOM 548 C CA . PHE A 1 91 ? -5.108 -7.694 15.120 1.00 89.31 91 PHE A CA 1
ATOM 549 C C . PHE A 1 91 ? -4.828 -8.657 13.961 1.00 89.31 91 PHE A C 1
ATOM 551 O O . PHE A 1 91 ? -4.583 -8.206 12.843 1.00 89.31 91 PHE A O 1
ATOM 558 N N . ASP A 1 92 ? -4.902 -9.969 14.187 1.00 91.00 92 ASP A N 1
ATOM 559 C CA . ASP A 1 92 ? -4.746 -10.951 13.113 1.00 91.00 92 ASP A CA 1
ATOM 560 C C . ASP A 1 92 ? -5.994 -11.024 12.230 1.00 91.00 92 ASP A C 1
ATOM 562 O O . ASP A 1 92 ? -5.876 -11.198 11.016 1.00 91.00 92 ASP A O 1
ATOM 566 N N . GLY A 1 93 ? -7.181 -10.814 12.809 1.00 89.31 93 GLY A N 1
ATOM 567 C CA . GLY A 1 93 ? -8.415 -10.578 12.057 1.00 89.31 93 GLY A CA 1
ATOM 568 C C . GLY A 1 93 ? -8.305 -9.355 11.148 1.00 89.31 93 GLY A C 1
ATOM 569 O O . GLY A 1 93 ? -8.514 -9.470 9.945 1.00 89.31 93 GLY A O 1
ATOM 570 N N . PHE A 1 94 ? -7.869 -8.216 11.689 1.00 89.50 94 PHE A N 1
ATOM 571 C CA . PHE A 1 94 ? -7.683 -6.982 10.918 1.00 89.50 94 PHE A CA 1
ATOM 572 C C . PHE A 1 94 ? -6.656 -7.141 9.795 1.00 89.50 94 PHE A C 1
ATOM 574 O O . PHE A 1 94 ? -6.884 -6.669 8.682 1.00 89.50 94 PHE A O 1
ATOM 581 N N . ARG A 1 95 ? -5.544 -7.843 10.053 1.00 90.75 95 ARG A N 1
ATOM 582 C CA . ARG A 1 95 ? -4.548 -8.169 9.020 1.00 90.75 95 ARG A CA 1
ATOM 583 C C . ARG A 1 95 ? -5.153 -9.013 7.901 1.00 90.75 95 ARG A C 1
ATOM 585 O O . ARG A 1 95 ? -4.934 -8.686 6.737 1.00 90.75 95 ARG A O 1
ATOM 592 N N . ARG A 1 96 ? -5.916 -10.062 8.231 1.00 93.12 96 ARG A N 1
ATOM 593 C CA . ARG A 1 96 ? -6.604 -10.889 7.225 1.00 93.12 96 ARG A CA 1
ATOM 594 C C . ARG A 1 96 ? -7.598 -10.071 6.416 1.00 93.12 96 ARG A C 1
ATOM 596 O O . ARG A 1 96 ? -7.540 -10.123 5.194 1.00 93.12 96 ARG A O 1
ATOM 603 N N . ASP A 1 97 ? -8.436 -9.278 7.078 1.00 89.38 97 ASP A N 1
ATOM 604 C CA . ASP A 1 97 ? -9.422 -8.435 6.407 1.00 89.38 97 ASP A CA 1
ATOM 605 C C . ASP A 1 97 ? -8.742 -7.440 5.472 1.00 89.38 97 ASP A C 1
ATOM 607 O O . ASP A 1 97 ? -9.149 -7.314 4.321 1.00 89.38 97 ASP A O 1
ATOM 611 N N . CYS A 1 98 ? -7.692 -6.744 5.915 1.00 89.12 98 CYS A N 1
ATOM 612 C CA . CYS A 1 98 ? -6.942 -5.841 5.045 1.00 89.12 98 CYS A CA 1
ATOM 613 C C . CYS A 1 98 ? -6.396 -6.556 3.811 1.00 89.12 98 CYS A C 1
ATOM 615 O O . CYS A 1 98 ? -6.487 -5.986 2.732 1.00 89.12 98 CYS A O 1
ATOM 617 N N . LEU A 1 99 ? -5.864 -7.773 3.960 1.00 90.94 99 LEU A N 1
ATOM 618 C CA . LEU A 1 99 ? -5.235 -8.533 2.877 1.00 90.94 99 LEU A CA 1
ATOM 619 C C . LEU A 1 99 ? -6.225 -9.215 1.925 1.00 90.94 99 LEU A C 1
ATOM 621 O O . LEU A 1 99 ? -5.870 -9.421 0.769 1.00 90.94 99 LEU A O 1
ATOM 625 N N . ALA A 1 100 ? -7.435 -9.538 2.386 1.00 91.94 100 ALA A N 1
ATOM 626 C CA . ALA A 1 100 ? -8.397 -10.362 1.653 1.00 91.94 100 ALA A CA 1
ATOM 627 C C . ALA A 1 100 ? -8.751 -9.827 0.254 1.00 91.94 100 ALA A C 1
ATOM 629 O O . ALA A 1 100 ? -8.963 -10.625 -0.650 1.00 91.94 100 ALA A O 1
ATOM 630 N N . ASP A 1 101 ? -8.763 -8.499 0.074 1.00 87.12 101 ASP A N 1
ATOM 631 C CA . ASP A 1 101 ? -9.227 -7.866 -1.169 1.00 87.12 101 ASP A CA 1
ATOM 632 C C . ASP A 1 101 ? -8.207 -6.900 -1.794 1.00 87.12 101 ASP A C 1
ATOM 634 O O . ASP A 1 101 ? -8.573 -6.148 -2.699 1.00 87.12 101 ASP A O 1
ATOM 638 N N . VAL A 1 102 ? -6.960 -6.832 -1.304 1.00 91.75 102 VAL A N 1
ATOM 639 C CA . VAL A 1 102 ? -5.984 -5.804 -1.744 1.00 91.75 102 VAL A CA 1
ATOM 640 C C . VAL A 1 102 ? -5.779 -5.839 -3.251 1.00 91.75 102 VAL A C 1
ATOM 642 O O . VAL A 1 102 ? -5.733 -4.791 -3.893 1.00 91.75 102 VAL A O 1
ATOM 645 N N . ASP A 1 103 ? -5.654 -7.036 -3.810 1.00 90.69 103 ASP A N 1
ATOM 646 C CA . ASP A 1 103 ? -5.337 -7.274 -5.213 1.00 90.69 103 ASP A CA 1
ATOM 647 C C . ASP A 1 103 ? -6.491 -6.917 -6.156 1.00 90.69 103 ASP A C 1
ATOM 649 O O . ASP A 1 103 ? -6.258 -6.470 -7.278 1.00 90.69 103 ASP A O 1
ATOM 653 N N . T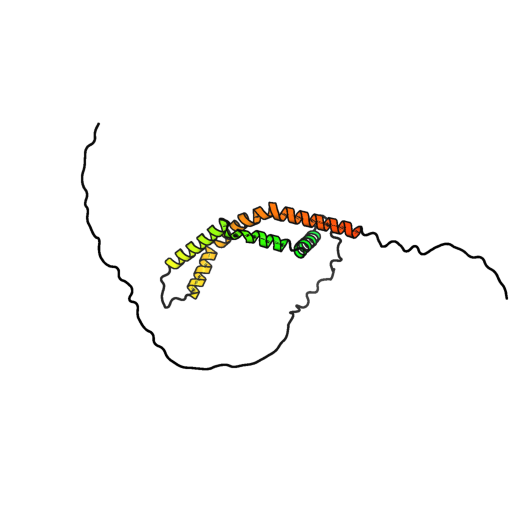HR A 1 104 ? -7.734 -7.031 -5.696 1.00 91.81 104 THR A N 1
ATOM 654 C CA . THR A 1 104 ? -8.920 -6.605 -6.458 1.00 91.81 104 THR A CA 1
ATOM 655 C C . THR A 1 104 ? -9.100 -5.085 -6.482 1.00 91.81 104 THR A C 1
ATOM 657 O O . THR A 1 104 ? -9.856 -4.552 -7.300 1.00 91.81 104 THR A O 1
ATOM 660 N N . LYS A 1 105 ? -8.414 -4.350 -5.597 1.00 92.69 105 LYS A N 1
ATOM 661 C CA . LYS A 1 105 ? -8.591 -2.902 -5.461 1.00 92.69 105 LYS A CA 1
ATOM 662 C C . LYS A 1 105 ? -7.854 -2.166 -6.579 1.00 92.69 105 LYS A C 1
ATOM 664 O O . LYS A 1 105 ? -6.701 -2.479 -6.891 1.00 92.69 105 LYS A O 1
ATOM 669 N N . PRO A 1 106 ? -8.465 -1.109 -7.142 1.00 93.44 106 PRO A N 1
ATOM 670 C CA . PRO A 1 106 ? -7.879 -0.391 -8.265 1.00 93.44 106 PRO A CA 1
ATOM 671 C C . PRO A 1 106 ? -6.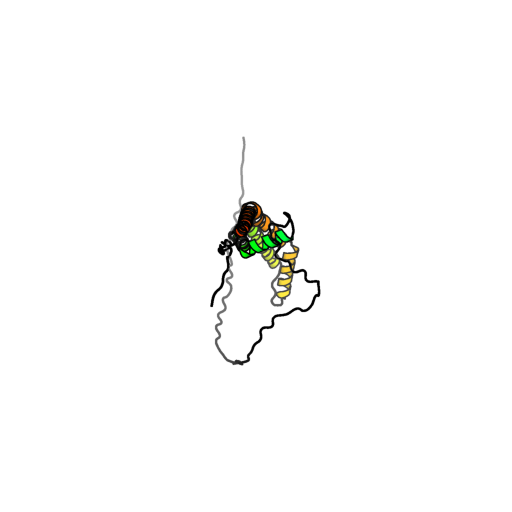517 0.229 -7.926 1.00 93.44 106 PRO A C 1
ATOM 673 O O . PRO A 1 106 ? -5.656 0.267 -8.800 1.00 93.44 106 PRO A O 1
ATOM 676 N N . ALA A 1 107 ? -6.271 0.670 -6.684 1.00 94.50 107 ALA A N 1
ATOM 677 C CA . ALA A 1 107 ? -4.961 1.193 -6.282 1.00 94.50 107 ALA A CA 1
ATOM 678 C C . ALA A 1 107 ? -3.819 0.177 -6.455 1.00 94.50 107 ALA A C 1
ATOM 680 O O . ALA A 1 107 ? -2.773 0.539 -6.995 1.00 94.50 107 ALA A O 1
ATOM 681 N N . TYR A 1 108 ? -4.023 -1.084 -6.054 1.00 95.81 108 TYR A N 1
ATOM 682 C CA . TYR A 1 108 ? -3.004 -2.126 -6.193 1.00 95.81 108 TYR A CA 1
ATOM 683 C C . TYR A 1 108 ? -2.726 -2.441 -7.663 1.00 95.81 108 TYR A C 1
ATOM 685 O O . TYR A 1 108 ? -1.571 -2.445 -8.087 1.00 95.81 108 TYR A O 1
ATOM 693 N N . GLN A 1 109 ? -3.785 -2.619 -8.456 1.00 96.06 109 GLN A N 1
ATOM 694 C CA . GLN A 1 109 ? -3.669 -2.888 -9.890 1.00 96.06 109 GLN A CA 1
ATOM 695 C C . GLN A 1 109 ? -2.958 -1.751 -10.632 1.00 96.06 109 GLN A C 1
ATOM 697 O O . GLN A 1 109 ? -2.067 -1.996 -11.444 1.00 96.06 109 GLN A O 1
ATOM 702 N N . ASN A 1 110 ? -3.278 -0.497 -10.296 1.00 94.88 110 ASN A N 1
ATOM 703 C CA . ASN A 1 110 ? -2.597 0.666 -10.862 1.00 94.88 110 ASN A CA 1
ATOM 704 C C . ASN A 1 110 ? -1.108 0.677 -10.510 1.00 94.88 110 ASN A C 1
ATOM 706 O O . ASN A 1 110 ? -0.285 0.917 -11.390 1.00 94.88 110 ASN A O 1
ATOM 710 N N . LEU A 1 111 ? -0.744 0.416 -9.248 1.00 95.75 111 LEU A N 1
ATOM 711 C CA . LEU A 1 111 ? 0.661 0.358 -8.847 1.00 95.75 111 LEU A CA 1
ATOM 712 C C . LEU A 1 111 ? 1.403 -0.747 -9.601 1.00 95.75 111 LEU A C 1
ATOM 714 O O . LEU A 1 111 ? 2.462 -0.487 -10.173 1.00 95.75 111 LEU A O 1
ATOM 718 N N . ARG A 1 112 ? 0.829 -1.952 -9.638 1.00 95.38 112 ARG A N 1
ATOM 719 C CA . ARG A 1 112 ? 1.398 -3.101 -10.345 1.00 95.38 112 ARG A CA 1
ATOM 720 C C . ARG A 1 112 ? 1.660 -2.773 -11.811 1.00 95.38 112 ARG A C 1
ATOM 722 O O . ARG A 1 112 ? 2.789 -2.908 -12.270 1.00 95.38 112 ARG A O 1
ATOM 729 N N . GLN A 1 113 ? 0.650 -2.258 -12.506 1.00 96.31 113 GLN A N 1
ATOM 730 C CA . GLN A 1 113 ? 0.775 -1.871 -13.906 1.00 96.31 113 GLN A CA 1
ATOM 731 C C . GLN A 1 113 ? 1.825 -0.773 -14.107 1.00 96.31 113 GLN A C 1
ATOM 733 O O . GLN A 1 113 ? 2.613 -0.828 -15.048 1.00 96.31 113 GLN A O 1
ATOM 738 N N . LYS A 1 114 ? 1.876 0.225 -13.217 1.00 95.12 114 LYS A N 1
ATOM 739 C CA . LYS A 1 114 ? 2.848 1.320 -13.309 1.00 95.12 114 LYS A CA 1
ATOM 740 C C . LYS A 1 114 ? 4.284 0.811 -13.146 1.00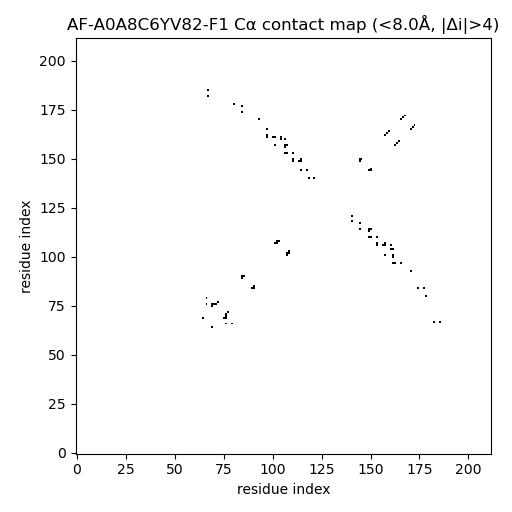 95.12 114 LYS A C 1
ATOM 742 O O . LYS A 1 114 ? 5.155 1.253 -13.890 1.00 95.12 114 LYS A O 1
ATOM 747 N N . VAL A 1 115 ? 4.519 -0.116 -12.213 1.00 95.81 115 VAL A N 1
ATOM 748 C CA . VAL A 1 115 ? 5.826 -0.765 -12.014 1.00 95.81 115 VAL A CA 1
ATOM 749 C C . VAL A 1 115 ? 6.199 -1.615 -13.225 1.00 95.81 115 VAL A C 1
ATOM 751 O O . VAL A 1 115 ? 7.307 -1.464 -13.733 1.00 95.81 115 VAL A O 1
ATOM 754 N N . ASP A 1 116 ? 5.283 -2.442 -13.730 1.00 95.75 116 ASP A N 1
ATOM 755 C CA . ASP A 1 116 ? 5.536 -3.297 -14.897 1.00 95.75 116 ASP A CA 1
ATOM 756 C C . ASP A 1 116 ? 5.877 -2.449 -16.140 1.00 95.75 116 ASP A C 1
ATOM 758 O O . ASP A 1 116 ? 6.882 -2.695 -16.810 1.00 95.75 116 ASP A O 1
ATOM 762 N N . ASN A 1 117 ? 5.128 -1.367 -16.383 1.00 96.06 117 ASN A N 1
ATOM 763 C CA . ASN A 1 117 ? 5.406 -0.417 -17.465 1.00 96.06 117 ASN A CA 1
ATOM 764 C C . ASN A 1 117 ? 6.762 0.284 -17.295 1.00 96.06 117 ASN A C 1
ATOM 766 O O . ASN A 1 117 ? 7.491 0.474 -18.272 1.00 96.06 117 ASN A O 1
ATOM 770 N N . PHE A 1 118 ? 7.112 0.678 -16.066 1.00 95.19 118 PHE A N 1
ATOM 771 C CA . PHE A 1 118 ? 8.395 1.316 -15.775 1.00 95.19 118 PHE A CA 1
ATOM 772 C C . PHE A 1 118 ? 9.559 0.362 -16.031 1.00 95.19 118 PHE A C 1
ATOM 774 O O . PHE A 1 118 ? 10.525 0.749 -16.686 1.00 95.19 118 PHE A O 1
ATOM 781 N N . VAL A 1 119 ? 9.456 -0.883 -15.559 1.00 94.69 119 VAL A N 1
ATOM 782 C CA . VAL A 1 119 ? 10.474 -1.914 -15.780 1.00 94.69 119 VAL A CA 1
ATOM 783 C C . VAL A 1 119 ? 10.631 -2.197 -17.272 1.00 94.69 119 VAL A C 1
ATOM 785 O O . VAL A 1 119 ? 11.762 -2.174 -17.750 1.00 94.69 119 VAL A O 1
ATOM 788 N N . SER A 1 120 ? 9.532 -2.380 -18.012 1.00 95.19 120 SER A N 1
ATOM 789 C CA . SER A 1 120 ? 9.581 -2.593 -19.466 1.00 95.19 120 SER A CA 1
ATOM 790 C C . SER A 1 120 ? 10.278 -1.429 -20.167 1.00 95.19 120 SER A C 1
ATOM 792 O O . SER A 1 120 ? 11.301 -1.621 -20.810 1.00 95.19 120 SER A O 1
ATOM 794 N N . THR A 1 121 ? 9.822 -0.197 -19.927 1.00 94.75 121 THR A N 1
ATOM 795 C CA . THR A 1 121 ? 10.398 1.006 -20.554 1.00 94.75 121 THR A CA 1
ATOM 796 C C . THR A 1 121 ? 11.872 1.205 -20.190 1.00 94.75 121 THR A C 1
ATOM 798 O O . THR A 1 121 ? 12.649 1.745 -20.978 1.00 94.75 121 THR A O 1
ATOM 801 N N . HIS A 1 122 ? 12.270 0.838 -18.970 1.00 92.25 122 HIS A N 1
ATOM 802 C CA . HIS A 1 122 ? 13.652 0.963 -18.523 1.00 92.25 122 HIS A CA 1
ATOM 803 C C . HIS A 1 122 ? 14.549 -0.095 -19.167 1.00 92.25 122 HIS A C 1
ATOM 805 O O . HIS A 1 122 ? 15.669 0.240 -19.538 1.00 92.25 122 HIS A O 1
ATOM 811 N N . LEU A 1 123 ? 14.071 -1.335 -19.315 1.00 91.38 123 LEU A N 1
ATOM 812 C CA . LEU A 1 123 ? 14.802 -2.422 -19.969 1.00 91.38 123 LEU A CA 1
ATOM 813 C C . LEU A 1 123 ? 14.855 -2.263 -21.493 1.00 91.38 123 LEU A C 1
ATOM 815 O O . LEU A 1 123 ? 15.892 -2.560 -22.070 1.00 91.38 123 LEU A O 1
ATOM 819 N N . ASP A 1 124 ? 13.815 -1.720 -22.128 1.00 94.00 124 ASP A N 1
ATOM 820 C CA . ASP A 1 124 ? 13.785 -1.468 -23.580 1.00 94.00 124 ASP A CA 1
ATOM 821 C C . ASP A 1 124 ? 14.857 -0.460 -24.028 1.00 94.00 124 ASP A C 1
ATOM 823 O O . ASP A 1 124 ? 15.311 -0.478 -25.169 1.00 94.00 124 ASP A O 1
ATOM 827 N N . LYS A 1 125 ? 15.299 0.420 -23.121 1.00 90.38 125 LYS A N 1
ATOM 828 C CA . LYS A 1 125 ? 16.405 1.364 -23.361 1.00 90.38 125 LYS A CA 1
ATOM 829 C C . LYS A 1 125 ? 17.787 0.726 -23.215 1.00 90.38 125 LYS A C 1
ATOM 831 O O . LYS A 1 125 ? 18.784 1.394 -23.478 1.00 90.38 125 LYS A O 1
ATOM 836 N N . GLN A 1 126 ? 17.859 -0.509 -22.728 1.00 88.06 126 GLN A N 1
ATOM 837 C CA . GLN A 1 126 ? 19.108 -1.195 -22.428 1.00 88.06 126 GLN A CA 1
ATOM 838 C C . GLN A 1 126 ? 19.396 -2.190 -23.541 1.00 88.06 126 GLN A C 1
ATOM 840 O O . GLN A 1 126 ? 18.672 -3.166 -23.731 1.00 88.06 126 GLN A O 1
ATOM 845 N N . GLU A 1 127 ? 20.480 -1.961 -24.270 1.00 87.50 127 GLU A N 1
ATOM 846 C CA . GLU A 1 127 ? 20.937 -2.913 -25.270 1.00 87.50 127 GLU A CA 1
ATOM 847 C C . GLU A 1 127 ? 21.614 -4.097 -24.575 1.00 87.50 127 GLU A C 1
ATOM 849 O O . GLU A 1 127 ? 22.574 -3.945 -23.813 1.00 87.50 127 GLU A O 1
ATOM 854 N N . TRP A 1 128 ? 21.090 -5.300 -24.806 1.00 86.56 128 TRP A N 1
ATOM 855 C CA . TRP A 1 128 ? 21.675 -6.505 -24.240 1.00 86.56 128 TRP A CA 1
ATOM 856 C C . TRP A 1 128 ? 23.045 -6.785 -24.868 1.00 86.56 128 TRP A C 1
ATOM 858 O O . TRP A 1 128 ? 23.180 -6.850 -26.086 1.00 86.56 128 TRP A O 1
ATOM 868 N N . ASN A 1 129 ? 24.051 -7.032 -24.027 1.00 84.12 129 ASN A N 1
ATOM 869 C CA . ASN A 1 129 ? 25.385 -7.450 -24.450 1.00 84.12 129 ASN A CA 1
ATOM 870 C C . ASN A 1 129 ? 25.828 -8.694 -23.644 1.00 84.12 129 ASN A C 1
ATOM 872 O O . ASN A 1 129 ? 25.634 -8.723 -22.423 1.00 84.12 129 ASN A O 1
ATOM 876 N N . PRO A 1 130 ? 26.449 -9.712 -24.274 1.00 86.75 130 PRO A N 1
ATOM 877 C CA . PRO A 1 130 ? 26.978 -10.893 -23.585 1.00 86.75 130 PRO A CA 1
ATOM 878 C C . PRO A 1 130 ? 27.920 -10.588 -22.410 1.00 86.75 130 PRO A C 1
ATOM 880 O O . PRO A 1 130 ? 27.921 -11.320 -21.421 1.00 86.75 130 PRO A O 1
ATOM 883 N N . ALA A 1 131 ? 28.700 -9.507 -22.496 1.00 86.62 131 ALA A N 1
ATOM 884 C CA . ALA A 1 131 ? 29.635 -9.081 -21.451 1.00 86.62 131 ALA A CA 1
ATOM 885 C C . ALA A 1 131 ? 28.991 -8.169 -20.385 1.00 86.62 131 ALA A C 1
ATOM 887 O O . ALA A 1 131 ? 29.674 -7.679 -19.483 1.00 86.62 131 ALA A O 1
ATOM 888 N N . MET A 1 132 ? 27.683 -7.901 -20.480 1.00 87.81 132 MET A N 1
ATOM 889 C CA . MET A 1 132 ? 27.008 -6.934 -19.621 1.00 87.81 132 MET A CA 1
ATOM 890 C C . MET A 1 132 ? 26.904 -7.429 -18.178 1.00 87.81 132 MET A C 1
ATOM 892 O O . MET A 1 132 ? 26.454 -8.543 -17.889 1.00 87.81 132 MET A O 1
ATOM 896 N N . ASN A 1 133 ? 27.246 -6.552 -17.236 1.00 91.25 133 ASN A N 1
ATOM 897 C CA . ASN A 1 133 ? 27.108 -6.844 -15.819 1.00 91.25 133 ASN A CA 1
ATOM 898 C C . ASN A 1 133 ? 25.634 -6.761 -15.385 1.00 91.25 133 ASN A C 1
ATOM 900 O O . ASN A 1 133 ? 25.130 -5.713 -14.973 1.00 91.25 133 ASN A O 1
ATOM 904 N N . LYS A 1 134 ? 24.950 -7.907 -15.422 1.00 91.56 134 LYS A N 1
ATOM 905 C CA . LYS A 1 134 ? 23.539 -8.039 -15.020 1.00 91.56 134 LYS A CA 1
ATOM 906 C C . LYS A 1 134 ? 23.275 -7.575 -13.582 1.00 91.56 134 LYS A C 1
ATOM 908 O O . LYS A 1 134 ? 22.175 -7.117 -13.282 1.00 91.56 134 LYS A O 1
ATOM 913 N N . ASN A 1 135 ? 24.264 -7.667 -12.689 1.00 92.94 135 ASN A N 1
ATOM 914 C CA . ASN A 1 135 ? 24.110 -7.231 -11.302 1.00 92.94 135 ASN A CA 1
ATOM 915 C C . ASN A 1 135 ? 24.024 -5.702 -11.194 1.00 92.94 135 ASN A C 1
ATOM 917 O O . ASN A 1 135 ? 23.185 -5.197 -10.451 1.00 92.94 135 ASN A O 1
ATOM 921 N N . GLN A 1 136 ? 24.834 -4.971 -11.968 1.00 91.19 136 GLN A N 1
ATOM 922 C CA . GLN A 1 136 ? 24.751 -3.508 -12.025 1.00 91.19 136 GLN A CA 1
ATOM 923 C C . GLN A 1 136 ? 23.425 -3.049 -12.625 1.00 91.19 136 GLN A C 1
ATOM 925 O O . GLN A 1 136 ? 22.775 -2.194 -12.035 1.00 91.19 136 GLN A O 1
ATOM 930 N N . LEU A 1 137 ? 22.973 -3.671 -13.718 1.00 91.94 137 LEU A N 1
ATOM 931 C CA . LEU A 1 137 ? 21.673 -3.363 -14.321 1.00 91.94 137 LEU A CA 1
ATOM 932 C C . LEU A 1 137 ? 20.522 -3.593 -13.329 1.00 91.94 137 LEU A C 1
ATOM 934 O O . LEU A 1 137 ? 19.671 -2.730 -13.140 1.00 91.94 137 LEU A O 1
ATOM 938 N N . ARG A 1 138 ? 20.524 -4.735 -12.630 1.00 92.62 138 ARG A N 1
ATOM 939 C CA . ARG A 1 138 ? 19.519 -5.053 -11.608 1.00 92.62 138 ARG A CA 1
ATOM 940 C C . ARG A 1 138 ? 19.531 -4.040 -10.463 1.00 92.62 138 ARG A C 1
ATOM 942 O O . ARG A 1 138 ? 18.467 -3.643 -9.994 1.00 92.62 138 ARG A O 1
ATOM 949 N N . ASN A 1 139 ? 20.712 -3.653 -9.989 1.00 94.94 139 ASN A N 1
ATOM 950 C CA . ASN A 1 139 ? 20.840 -2.680 -8.906 1.00 94.94 139 ASN A CA 1
ATOM 951 C C . ASN A 1 139 ? 20.424 -1.278 -9.367 1.00 94.94 139 ASN A C 1
ATOM 953 O O . ASN A 1 139 ? 19.700 -0.606 -8.639 1.00 94.94 139 ASN A O 1
ATOM 957 N N . GLY A 1 140 ? 20.801 -0.882 -10.584 1.00 93.25 140 GLY A N 1
ATOM 958 C CA . GLY A 1 140 ? 20.365 0.357 -11.223 1.00 93.25 140 GLY A CA 1
ATOM 959 C C . GLY A 1 140 ? 18.847 0.417 -11.353 1.00 93.25 140 GLY A C 1
ATOM 960 O O . GLY A 1 140 ? 18.242 1.365 -10.870 1.00 93.25 140 GLY A O 1
ATOM 961 N N . LEU A 1 141 ? 18.217 -0.645 -11.865 1.00 94.50 141 LEU A N 1
ATOM 962 C CA . LEU A 1 141 ? 16.760 -0.741 -11.967 1.00 94.50 141 LEU A CA 1
ATOM 963 C C . LEU A 1 141 ? 16.081 -0.622 -10.595 1.00 94.50 141 LEU A C 1
ATOM 965 O O . LEU A 1 141 ? 15.136 0.149 -10.449 1.00 94.50 141 LEU A O 1
ATOM 969 N N . ARG A 1 142 ? 16.578 -1.337 -9.572 1.00 94.31 142 ARG A N 1
ATOM 970 C CA . ARG A 1 142 ? 16.059 -1.220 -8.195 1.00 94.31 142 ARG A CA 1
ATOM 971 C C . ARG A 1 142 ? 16.128 0.224 -7.697 1.00 94.31 142 ARG A C 1
ATOM 973 O O . ARG A 1 142 ? 15.141 0.719 -7.162 1.00 94.31 142 ARG A O 1
ATOM 980 N N . GLN A 1 143 ? 17.260 0.897 -7.901 1.00 95.44 143 GLN A N 1
ATOM 981 C CA . GLN A 1 143 ? 17.437 2.294 -7.499 1.00 95.44 143 GLN A CA 1
ATOM 982 C C . GLN A 1 143 ? 16.530 3.238 -8.288 1.00 95.44 143 GLN A C 1
ATOM 984 O O . GLN A 1 143 ? 15.891 4.090 -7.685 1.00 95.44 143 GLN A O 1
ATOM 989 N N . SER A 1 144 ? 16.396 3.064 -9.604 1.00 93.81 144 SER A N 1
ATOM 990 C CA . SER A 1 144 ? 15.505 3.884 -10.430 1.00 93.81 144 SER A CA 1
ATOM 991 C C . SER A 1 144 ? 14.034 3.735 -10.030 1.00 93.81 144 SER A C 1
ATOM 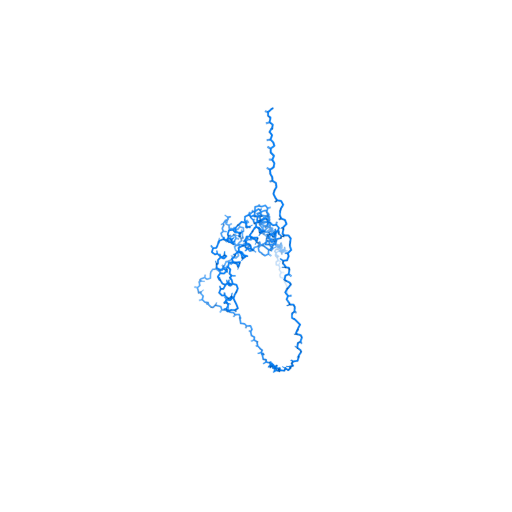993 O O . SER A 1 144 ? 13.313 4.730 -9.999 1.00 93.81 144 SER A O 1
ATOM 995 N N . VAL A 1 145 ? 13.587 2.525 -9.670 1.00 94.06 145 VAL A N 1
ATOM 996 C CA . VAL A 1 145 ? 12.227 2.304 -9.149 1.00 94.06 145 VAL A CA 1
ATOM 997 C C . VAL A 1 145 ? 12.030 3.036 -7.818 1.00 94.06 145 VAL A C 1
ATOM 999 O O . VAL A 1 145 ? 11.016 3.710 -7.649 1.00 94.06 145 VAL A O 1
ATOM 1002 N N . ILE A 1 146 ? 12.997 2.962 -6.898 1.00 93.06 146 ILE A N 1
ATOM 1003 C CA . ILE A 1 146 ? 12.933 3.668 -5.606 1.00 93.06 146 ILE A CA 1
ATOM 1004 C C . ILE A 1 146 ? 12.924 5.189 -5.822 1.00 93.06 146 ILE A C 1
ATOM 1006 O O . ILE A 1 146 ? 12.039 5.875 -5.322 1.00 93.06 146 ILE A O 1
ATOM 1010 N N . GLN A 1 147 ? 13.851 5.710 -6.629 1.00 94.50 147 GLN A N 1
ATOM 1011 C CA . GLN A 1 147 ? 13.977 7.140 -6.932 1.00 94.50 147 GLN A CA 1
ATOM 1012 C C . GLN A 1 147 ? 12.743 7.717 -7.629 1.00 94.50 147 GLN A C 1
ATOM 1014 O O . GLN A 1 147 ? 12.440 8.893 -7.456 1.00 94.50 147 GLN A O 1
ATOM 1019 N N . SER A 1 148 ? 12.013 6.908 -8.402 1.00 92.44 148 SER A N 1
ATOM 1020 C CA . SER A 1 148 ? 10.774 7.351 -9.047 1.00 92.44 148 SER A CA 1
ATOM 1021 C C . SER A 1 148 ? 9.653 7.698 -8.055 1.00 92.44 148 SER A C 1
ATOM 1023 O O . SER A 1 148 ? 8.647 8.278 -8.464 1.00 92.44 148 SER A O 1
ATOM 1025 N N . GLY A 1 149 ? 9.773 7.287 -6.783 1.00 93.19 149 GLY A N 1
ATOM 1026 C CA . GLY A 1 149 ? 8.760 7.491 -5.740 1.00 93.19 149 GLY A CA 1
ATOM 1027 C C . GLY A 1 149 ? 7.445 6.744 -5.986 1.00 93.19 149 GLY A C 1
ATOM 1028 O O . GLY A 1 149 ? 6.496 6.865 -5.214 1.00 93.19 149 GLY A O 1
ATOM 1029 N N . MET A 1 150 ? 7.352 5.952 -7.061 1.00 93.12 150 MET A N 1
ATOM 1030 C CA . MET A 1 150 ? 6.095 5.333 -7.474 1.00 93.12 150 MET A CA 1
ATOM 1031 C C . MET A 1 150 ? 5.605 4.267 -6.492 1.00 93.12 150 MET A C 1
ATOM 1033 O O . MET A 1 150 ? 4.397 4.084 -6.361 1.00 93.12 150 MET A O 1
ATOM 1037 N N . LEU A 1 151 ? 6.535 3.574 -5.825 1.00 94.31 151 LEU A N 1
ATOM 1038 C CA . LEU A 1 151 ? 6.220 2.561 -4.822 1.00 94.31 151 LEU A CA 1
ATOM 1039 C C . LEU A 1 151 ? 5.673 3.204 -3.552 1.00 94.31 151 LEU A C 1
ATOM 1041 O O . LEU A 1 151 ? 4.628 2.780 -3.079 1.00 94.31 151 LEU A O 1
ATOM 1045 N N . GLU A 1 152 ? 6.332 4.247 -3.050 1.00 94.31 152 GLU A N 1
ATOM 1046 C CA . GLU A 1 152 ? 5.914 4.977 -1.849 1.00 94.31 152 GLU A CA 1
ATOM 1047 C C . GLU A 1 152 ? 4.517 5.582 -2.035 1.00 94.31 152 GLU A C 1
ATOM 1049 O O . GLU A 1 152 ? 3.584 5.231 -1.315 1.00 94.31 152 GLU A O 1
ATOM 1054 N N . ALA A 1 153 ? 4.319 6.354 -3.109 1.00 94.56 153 ALA A N 1
ATOM 1055 C CA . ALA A 1 153 ? 3.014 6.933 -3.430 1.00 94.56 153 ALA A CA 1
ATOM 1056 C C . ALA A 1 153 ? 1.938 5.869 -3.727 1.00 94.56 153 ALA A C 1
ATOM 1058 O O . ALA A 1 153 ? 0.749 6.078 -3.479 1.00 94.56 153 ALA A O 1
ATOM 1059 N N . GLY A 1 154 ? 2.334 4.730 -4.301 1.00 94.38 154 GLY A N 1
ATOM 1060 C CA . GLY A 1 154 ? 1.436 3.610 -4.557 1.00 94.38 154 GLY A CA 1
ATOM 1061 C C . GLY A 1 154 ? 0.957 2.938 -3.276 1.00 94.38 154 GLY A C 1
ATOM 1062 O O . GLY A 1 154 ? -0.232 2.645 -3.154 1.00 94.38 154 GLY A O 1
ATOM 1063 N N . VAL A 1 155 ? 1.865 2.728 -2.322 1.00 94.88 155 VAL A N 1
ATOM 1064 C CA . VAL A 1 155 ? 1.564 2.140 -1.012 1.00 94.88 155 VAL A CA 1
ATOM 1065 C C . VAL A 1 155 ? 0.632 3.047 -0.219 1.00 94.88 155 VAL A C 1
ATOM 1067 O O . VAL A 1 155 ? -0.402 2.562 0.233 1.00 94.88 155 VAL A O 1
ATOM 1070 N N . ASP A 1 156 ? 0.903 4.350 -0.143 1.00 95.25 156 ASP A N 1
ATOM 1071 C CA . ASP A 1 156 ? 0.008 5.302 0.533 1.00 95.25 156 ASP A CA 1
ATOM 1072 C C . ASP A 1 156 ? -1.404 5.272 -0.059 1.00 95.25 156 ASP A C 1
ATOM 1074 O O . ASP A 1 156 ? -2.407 5.223 0.654 1.00 95.25 156 ASP A O 1
ATOM 1078 N N . ARG A 1 157 ? -1.504 5.197 -1.389 1.00 94.31 157 ARG A N 1
ATOM 1079 C CA . ARG A 1 157 ? -2.799 5.110 -2.068 1.00 94.31 157 ARG A CA 1
ATOM 1080 C C . ARG A 1 157 ? -3.529 3.794 -1.793 1.00 94.31 157 ARG A C 1
ATOM 1082 O O . ARG A 1 157 ? -4.760 3.789 -1.748 1.00 94.31 157 ARG A O 1
ATOM 1089 N N . ILE A 1 158 ? -2.804 2.689 -1.612 1.00 94.56 158 ILE A N 1
ATOM 1090 C CA . ILE A 1 158 ? -3.375 1.403 -1.186 1.00 94.56 158 ILE A CA 1
ATOM 1091 C C . ILE A 1 158 ? -3.864 1.505 0.261 1.00 94.56 158 ILE A C 1
ATOM 1093 O O . ILE A 1 158 ? -4.995 1.100 0.534 1.00 94.56 158 ILE A O 1
ATOM 1097 N N . ILE A 1 159 ? -3.070 2.086 1.165 1.00 93.50 159 ILE A N 1
ATOM 1098 C CA . ILE A 1 159 ? -3.455 2.297 2.568 1.00 93.50 159 ILE A CA 1
ATOM 1099 C C . ILE A 1 159 ? -4.767 3.084 2.625 1.00 93.50 159 ILE A C 1
ATOM 1101 O O . ILE A 1 159 ? -5.739 2.603 3.212 1.00 93.50 159 ILE A O 1
ATOM 1105 N N . SER A 1 160 ? -4.865 4.203 1.907 1.00 93.31 160 SER A N 1
ATOM 1106 C CA . SER A 1 160 ? -6.080 5.021 1.936 1.00 93.31 160 SER A CA 1
ATOM 1107 C C . SER A 1 160 ? -7.318 4.375 1.320 1.00 93.31 160 SER A C 1
ATOM 1109 O O . SER A 1 160 ? -8.440 4.727 1.672 1.00 93.31 160 SER A O 1
ATOM 1111 N N . GLN A 1 161 ? -7.164 3.424 0.400 1.00 92.19 161 GLN A N 1
ATOM 1112 C CA . GLN A 1 161 ? -8.315 2.751 -0.216 1.00 92.19 161 GLN A CA 1
ATOM 1113 C C . GLN A 1 161 ? -8.712 1.448 0.475 1.00 92.19 161 GLN A C 1
ATOM 1115 O O . GLN A 1 161 ? -9.859 1.009 0.347 1.00 92.19 161 GLN A O 1
ATOM 1120 N N . VAL A 1 162 ? -7.777 0.799 1.163 1.00 90.31 162 VAL A N 1
ATOM 1121 C CA . VAL A 1 162 ? -7.990 -0.530 1.745 1.00 90.31 162 VAL A CA 1
ATOM 1122 C C . VAL A 1 162 ? -8.090 -0.472 3.259 1.00 90.31 162 VAL A C 1
ATOM 1124 O O . VAL A 1 162 ? -8.930 -1.163 3.832 1.00 90.31 162 VAL A O 1
ATOM 1127 N N . VAL A 1 163 ? -7.267 0.351 3.899 1.00 89.88 163 VAL A N 1
ATOM 1128 C CA . VAL A 1 163 ? -7.137 0.399 5.355 1.00 89.88 163 VAL A CA 1
ATOM 1129 C C . VAL A 1 163 ? -8.023 1.497 5.938 1.00 89.88 163 VAL A C 1
ATOM 1131 O O . VAL A 1 163 ? -8.806 1.200 6.836 1.00 89.88 163 VAL A O 1
ATOM 1134 N N . ASP A 1 164 ? -8.005 2.720 5.396 1.00 90.50 164 ASP A N 1
ATOM 1135 C CA . ASP A 1 164 ? -8.791 3.849 5.940 1.00 90.50 164 ASP A CA 1
ATOM 1136 C C . ASP A 1 164 ? -10.311 3.592 6.008 1.00 90.50 164 ASP A C 1
ATOM 1138 O O . ASP A 1 164 ? -10.931 3.908 7.034 1.00 90.50 164 ASP A O 1
ATOM 1142 N N . PRO A 1 165 ? -10.949 2.963 4.997 1.00 90.25 165 PRO A N 1
ATOM 1143 C CA . PRO A 1 165 ? -12.368 2.631 5.086 1.00 90.25 165 PRO A CA 1
ATOM 1144 C C . PRO A 1 165 ? -12.653 1.591 6.178 1.00 90.25 165 PRO A C 1
ATOM 1146 O O . PRO A 1 165 ? -13.655 1.707 6.892 1.00 90.25 165 PRO A O 1
ATOM 1149 N N . LYS A 1 166 ? -11.753 0.605 6.344 1.00 87.81 166 LYS A N 1
ATOM 1150 C CA . LYS A 1 166 ? -11.862 -0.466 7.349 1.00 87.81 166 LYS A CA 1
ATOM 1151 C C . LYS A 1 166 ? -11.569 0.050 8.757 1.00 87.81 166 LYS A C 1
ATOM 1153 O O . LYS A 1 166 ? -12.227 -0.386 9.697 1.00 87.81 166 LYS A O 1
ATOM 1158 N N . LEU A 1 167 ? -10.681 1.036 8.904 1.00 86.06 167 LEU A N 1
ATOM 1159 C CA . LEU A 1 167 ? -10.358 1.665 10.185 1.00 86.06 167 LEU A CA 1
ATOM 1160 C C . LEU A 1 167 ? -11.608 2.208 10.878 1.00 86.06 167 LEU A C 1
ATOM 1162 O O . LEU A 1 167 ? -11.843 1.908 12.047 1.00 86.06 167 LEU A O 1
ATOM 1166 N N . ASN A 1 168 ? -12.433 2.964 10.154 1.00 82.94 168 ASN A N 1
ATOM 1167 C CA . ASN A 1 168 ? -13.591 3.620 10.756 1.00 82.94 168 ASN A CA 1
ATOM 1168 C C . ASN A 1 168 ? -14.831 2.722 10.859 1.00 82.94 168 ASN A C 1
ATOM 1170 O O . ASN A 1 168 ? -15.564 2.836 11.835 1.00 82.94 168 ASN A O 1
ATOM 1174 N N . HIS A 1 169 ? -15.059 1.821 9.898 1.00 83.94 169 HIS A N 1
ATOM 1175 C CA . HIS A 1 169 ? -16.308 1.044 9.831 1.00 83.94 169 HIS A CA 1
ATOM 1176 C C . HIS A 1 169 ? -16.186 -0.394 10.346 1.00 83.94 169 HIS A C 1
ATOM 1178 O O . HIS A 1 169 ? -17.202 -1.028 10.611 1.00 83.94 169 HIS A O 1
ATOM 1184 N N . ILE A 1 170 ? -14.967 -0.922 10.486 1.00 86.25 170 ILE A N 1
ATOM 1185 C CA . ILE A 1 170 ? -14.727 -2.297 10.945 1.00 86.25 170 ILE A CA 1
ATOM 1186 C C . ILE A 1 170 ? -13.895 -2.279 12.225 1.00 86.25 170 ILE A C 1
ATOM 1188 O O . ILE A 1 170 ? -14.329 -2.806 13.247 1.00 86.25 170 ILE A O 1
ATOM 1192 N N . PHE A 1 171 ? -12.725 -1.637 12.201 1.00 87.31 171 PHE A N 1
ATOM 1193 C CA . PHE A 1 171 ? -11.774 -1.725 13.309 1.00 87.31 171 PHE A CA 1
ATOM 1194 C C . PHE A 1 171 ? -12.265 -0.957 14.527 1.00 87.31 171 PHE A C 1
ATOM 1196 O O . PHE A 1 171 ? -12.316 -1.544 15.602 1.00 87.31 171 PHE A O 1
ATOM 1203 N N . ARG A 1 172 ? -12.705 0.300 14.371 1.00 86.75 172 ARG A N 1
ATOM 1204 C CA . ARG A 1 172 ? -13.276 1.085 15.480 1.00 86.75 172 ARG A CA 1
ATOM 1205 C C . ARG A 1 172 ? -14.419 0.340 16.198 1.00 86.75 172 ARG A C 1
ATOM 1207 O O . ARG A 1 172 ? -14.260 0.090 17.390 1.00 86.75 172 ARG A O 1
ATOM 1214 N N . PRO A 1 173 ? -15.491 -0.126 15.522 1.00 89.00 173 PRO A N 1
ATOM 1215 C CA . PRO A 1 173 ? -16.567 -0.859 16.193 1.00 89.00 173 PRO A CA 1
ATOM 1216 C C . PRO A 1 173 ? -16.123 -2.166 16.862 1.00 89.00 173 PRO A C 1
ATOM 1218 O O . PRO A 1 173 ? -16.588 -2.491 17.954 1.00 89.00 173 PRO A O 1
ATOM 1221 N N . GLN A 1 174 ? -15.228 -2.938 16.230 1.00 86.00 174 GLN A N 1
ATOM 1222 C CA . GLN A 1 174 ? -14.748 -4.194 16.817 1.00 86.00 174 GLN A CA 1
ATOM 1223 C C . GLN A 1 174 ? -13.845 -3.961 18.033 1.00 86.00 174 GLN A C 1
ATOM 1225 O O . GLN A 1 174 ? -13.965 -4.681 19.025 1.00 86.00 174 GLN A O 1
ATOM 1230 N N . ILE A 1 175 ? -12.983 -2.944 17.978 1.00 88.69 175 ILE A N 1
ATOM 1231 C CA . ILE A 1 175 ? -12.132 -2.533 19.098 1.00 88.69 175 ILE A CA 1
ATOM 1232 C C . ILE A 1 175 ? -13.003 -2.037 20.254 1.00 88.69 175 ILE A C 1
ATOM 1234 O O . ILE A 1 175 ? -12.848 -2.515 21.374 1.00 88.69 175 ILE A O 1
ATOM 1238 N N . GLU A 1 176 ? -13.961 -1.145 19.990 1.00 88.94 176 GLU A N 1
ATOM 1239 C CA . GLU A 1 176 ? -14.888 -0.642 21.009 1.00 88.94 176 GLU A CA 1
ATOM 1240 C C . GLU A 1 176 ? -15.671 -1.782 21.665 1.00 88.94 176 GLU A C 1
ATOM 1242 O O . GLU A 1 176 ? -15.752 -1.847 22.892 1.00 88.94 176 GLU A O 1
ATOM 1247 N N . LYS A 1 177 ? -16.210 -2.722 20.881 1.00 87.25 177 LYS A N 1
ATOM 1248 C CA . LYS A 1 177 ? -16.926 -3.885 21.423 1.00 87.25 177 LYS A CA 1
ATOM 1249 C C . LYS A 1 177 ? -16.032 -4.735 22.331 1.00 87.25 177 LYS A C 1
ATOM 1251 O O . LYS A 1 177 ? -16.464 -5.120 23.415 1.00 87.25 177 LYS A O 1
ATOM 1256 N N . ALA A 1 178 ? -14.797 -5.004 21.911 1.00 86.00 178 ALA A N 1
ATOM 1257 C CA . ALA A 1 178 ? -13.854 -5.803 22.686 1.00 86.00 178 ALA A CA 1
ATOM 1258 C C . ALA A 1 178 ? -13.427 -5.110 23.991 1.00 86.00 178 ALA A C 1
ATOM 1260 O O . ALA A 1 178 ? -13.291 -5.776 25.016 1.00 86.00 178 ALA A O 1
ATOM 1261 N N . ILE A 1 179 ? -13.271 -3.782 23.975 1.00 85.56 179 ILE A N 1
ATOM 1262 C CA . ILE A 1 179 ? -12.980 -2.991 25.178 1.00 85.56 179 ILE A CA 1
ATOM 1263 C C . ILE A 1 179 ? -14.161 -3.035 26.150 1.00 85.56 179 ILE A C 1
ATOM 1265 O O . ILE A 1 179 ? -13.958 -3.291 27.335 1.00 85.56 179 ILE A O 1
ATOM 1269 N N . HIS A 1 180 ? -15.393 -2.829 25.673 1.00 85.69 180 HIS A N 1
ATOM 1270 C CA . HIS A 1 180 ? -16.580 -2.913 26.529 1.00 85.69 180 HIS A CA 1
ATOM 1271 C C . HIS A 1 180 ? -16.729 -4.296 27.161 1.00 85.69 180 HIS A C 1
ATOM 1273 O O . HIS A 1 180 ? -17.023 -4.398 28.349 1.00 85.69 180 HIS A O 1
ATOM 1279 N N . GLU A 1 181 ? -16.495 -5.355 26.388 1.00 86.69 181 GLU A N 1
ATOM 1280 C CA . GLU A 1 181 ? -16.514 -6.723 26.898 1.00 86.69 181 GLU A CA 1
ATOM 1281 C C . GLU A 1 181 ? -15.416 -6.961 27.942 1.00 86.69 181 GLU A C 1
ATOM 1283 O O . GLU A 1 181 ? -15.686 -7.569 28.973 1.00 86.69 181 GLU A O 1
ATOM 1288 N N . PHE A 1 182 ? -14.199 -6.457 27.717 1.00 82.69 182 PHE A N 1
ATOM 1289 C CA . PHE A 1 182 ? -13.105 -6.552 28.686 1.00 82.69 182 PHE A CA 1
ATOM 1290 C C . PHE A 1 182 ? -13.431 -5.818 29.995 1.00 82.69 182 PHE A C 1
ATOM 1292 O O . PHE A 1 182 ? -13.333 -6.405 31.068 1.00 82.69 182 PHE A O 1
ATOM 1299 N N . LEU A 1 183 ? -13.896 -4.569 29.922 1.00 80.81 183 LEU A N 1
ATOM 1300 C CA . LEU A 1 183 ? -14.263 -3.789 31.109 1.00 80.81 183 LEU A CA 1
ATOM 1301 C C . LEU A 1 183 ? -15.475 -4.381 31.847 1.00 80.81 183 LEU A C 1
ATOM 1303 O O . LEU A 1 183 ? -15.541 -4.324 33.075 1.00 80.81 183 LEU A O 1
ATOM 1307 N N . ALA A 1 184 ? -16.433 -4.962 31.120 1.00 80.75 184 ALA A N 1
ATOM 1308 C CA . ALA A 1 184 ? -17.564 -5.666 31.719 1.00 80.75 184 ALA A CA 1
ATOM 1309 C C . ALA A 1 184 ? -17.135 -6.979 32.394 1.00 80.75 184 ALA A C 1
ATOM 1311 O O . ALA A 1 184 ? -17.663 -7.306 33.456 1.00 80.75 184 ALA A O 1
ATOM 1312 N N . ALA A 1 185 ? -16.179 -7.709 31.811 1.00 76.00 185 ALA A N 1
ATOM 1313 C CA . ALA A 1 185 ? -15.602 -8.905 32.417 1.00 76.00 185 ALA A CA 1
ATOM 1314 C C . ALA A 1 185 ? -14.849 -8.565 33.713 1.00 76.00 185 ALA A C 1
ATOM 1316 O O . ALA A 1 185 ? -15.115 -9.198 34.730 1.00 76.00 185 ALA A O 1
ATOM 1317 N N . GLN A 1 186 ? -14.040 -7.497 33.718 1.00 69.50 186 GLN A N 1
ATOM 1318 C CA . GLN A 1 186 ? -13.360 -7.002 34.926 1.00 69.50 186 GLN A CA 1
ATOM 1319 C C . GLN A 1 186 ? -14.359 -6.642 36.041 1.00 69.50 186 GLN A C 1
ATOM 1321 O O . GLN A 1 186 ? -14.219 -7.097 37.171 1.00 69.50 186 GLN A O 1
ATOM 1326 N N . LYS A 1 187 ? -15.436 -5.906 35.718 1.00 62.94 187 LYS A N 1
ATOM 1327 C CA . LYS A 1 187 ? -16.492 -5.569 36.697 1.00 62.94 187 LYS A CA 1
ATOM 1328 C C . LYS A 1 187 ? -17.234 -6.787 37.247 1.00 62.94 187 LYS A C 1
ATOM 1330 O O . LYS A 1 187 ? -17.803 -6.710 38.332 1.00 62.94 187 LYS A O 1
ATOM 1335 N N . LYS A 1 188 ? -17.284 -7.886 36.490 1.00 58.25 188 LYS A N 1
ATOM 1336 C CA . LYS A 1 188 ? -17.959 -9.117 36.909 1.00 58.25 188 LYS A CA 1
ATOM 1337 C C . LYS A 1 188 ? -17.045 -10.004 37.755 1.00 58.25 188 LYS A C 1
ATOM 1339 O O . LYS A 1 188 ? -17.542 -10.649 38.674 1.00 58.25 188 LYS A O 1
ATOM 1344 N N . GLU A 1 189 ? -15.744 -9.991 37.483 1.00 49.16 189 GLU A N 1
ATOM 1345 C CA . GLU A 1 189 ? -14.724 -10.711 38.254 1.00 49.16 189 GLU A CA 1
ATOM 1346 C C . GLU A 1 189 ? -14.506 -10.082 39.641 1.00 49.16 189 GLU A C 1
ATOM 1348 O O . GLU A 1 189 ? -14.379 -10.808 40.622 1.00 49.16 189 GLU A O 1
ATOM 1353 N N . GLU A 1 190 ? -14.644 -8.757 39.765 1.00 40.25 190 GLU A N 1
ATOM 1354 C CA . GLU A 1 190 ? -14.698 -8.067 41.068 1.00 40.25 190 GLU A CA 1
ATOM 1355 C C . GLU A 1 190 ? -16.031 -8.284 41.821 1.00 40.25 190 GLU A C 1
ATOM 1357 O O . GLU A 1 190 ? -16.130 -8.062 43.025 1.00 40.25 190 GLU A O 1
ATOM 1362 N N . SER A 1 191 ? -17.063 -8.785 41.132 1.00 32.91 191 SER A N 1
ATOM 1363 C CA . SER A 1 191 ? -18.358 -9.154 41.724 1.00 32.91 191 SER A CA 1
ATOM 1364 C C . SER A 1 191 ? -18.532 -10.652 41.982 1.00 32.91 191 SER A C 1
ATOM 1366 O O . SER A 1 191 ? -19.654 -11.082 42.259 1.00 32.91 191 SER A O 1
ATOM 1368 N N . VAL A 1 192 ? -17.469 -11.464 41.902 1.00 38.94 192 VAL A N 1
ATOM 1369 C CA . VAL A 1 192 ? -17.523 -12.798 42.510 1.00 38.94 192 VAL A CA 1
ATOM 1370 C C . VAL A 1 192 ? -17.506 -12.565 44.021 1.00 38.94 192 VAL A C 1
ATOM 1372 O O . VAL A 1 192 ? -16.488 -12.112 44.546 1.00 38.94 192 VAL A O 1
ATOM 1375 N N . PRO A 1 193 ? -18.627 -12.797 44.733 1.00 40.44 193 PRO A N 1
ATOM 1376 C CA . PRO A 1 193 ? -18.670 -12.596 46.169 1.00 40.44 193 PRO A CA 1
ATOM 1377 C C . PRO A 1 193 ? -17.595 -13.485 46.779 1.00 40.44 193 PRO A C 1
ATOM 1379 O O . PRO A 1 193 ? -17.470 -14.650 46.390 1.00 40.44 193 PRO A O 1
ATOM 1382 N N . ALA A 1 194 ? -16.837 -12.933 47.726 1.00 44.03 194 ALA A N 1
ATOM 1383 C CA . ALA A 1 194 ? -15.990 -13.715 48.610 1.00 44.03 194 ALA A CA 1
ATOM 1384 C C . ALA A 1 194 ? -16.726 -15.010 49.011 1.00 44.03 194 ALA A C 1
ATOM 1386 O O . ALA A 1 194 ? -17.928 -14.938 49.308 1.00 44.03 194 ALA A O 1
ATOM 1387 N N . PRO A 1 195 ? -16.057 -16.181 48.989 1.00 51.31 195 PRO A N 1
ATOM 1388 C CA . PRO A 1 195 ? -16.677 -17.408 49.466 1.00 51.31 195 PRO A CA 1
ATOM 1389 C C . PRO A 1 195 ? -17.276 -17.127 50.853 1.00 51.31 195 PRO A C 1
ATOM 1391 O O . PRO A 1 195 ? -16.620 -16.469 51.668 1.00 51.31 195 PRO A O 1
ATOM 1394 N N . PRO A 1 196 ? -18.547 -17.507 51.084 1.00 52.41 196 PRO A N 1
ATOM 1395 C CA . PRO A 1 196 ? -19.275 -17.131 52.287 1.00 52.41 196 PRO A CA 1
ATOM 1396 C C . PRO A 1 196 ? -18.461 -17.528 53.525 1.00 52.41 196 PRO A C 1
ATOM 1398 O O . PRO A 1 196 ? -17.897 -18.625 53.527 1.00 52.41 196 PRO A O 1
ATOM 1401 N N . PRO A 1 197 ? -18.375 -16.667 54.558 1.00 54.50 197 PRO A N 1
ATOM 1402 C CA . PRO A 1 197 ? -17.711 -17.040 55.797 1.00 54.50 197 PRO A CA 1
ATOM 1403 C C . PRO A 1 197 ? -18.397 -18.297 56.329 1.00 54.50 197 PRO A C 1
ATOM 1405 O O . PRO A 1 197 ? -19.617 -18.304 56.516 1.00 54.50 197 PRO A O 1
ATOM 1408 N N . GLU A 1 198 ? -17.623 -19.368 56.516 1.00 49.62 198 GLU A N 1
ATOM 1409 C CA . GLU A 1 198 ? -18.101 -20.563 57.201 1.00 49.62 198 GLU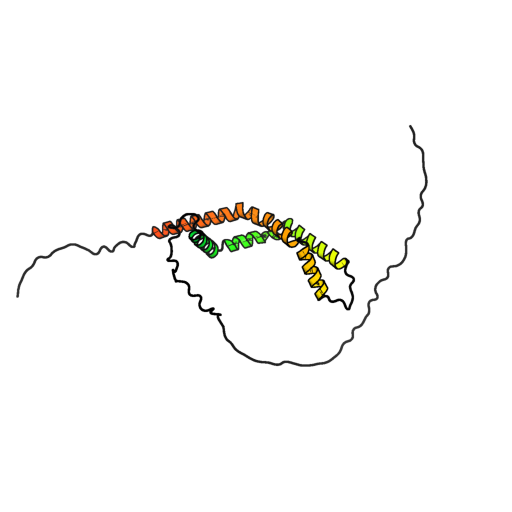 A CA 1
ATOM 1410 C C . GLU A 1 198 ? -18.757 -20.132 58.522 1.00 49.62 198 GLU A C 1
ATOM 1412 O O . GLU A 1 198 ? -18.150 -19.378 59.293 1.00 49.62 198 GLU A O 1
ATOM 1417 N N . PRO A 1 199 ? -20.009 -20.544 58.791 1.00 48.12 199 PRO A N 1
ATOM 1418 C CA . PRO A 1 199 ? -20.650 -20.271 60.062 1.00 48.12 199 PRO A CA 1
ATOM 1419 C C . PRO A 1 199 ? -20.012 -21.177 61.117 1.00 48.12 199 PRO A C 1
ATOM 1421 O O . PRO A 1 199 ? -20.533 -22.248 61.432 1.00 48.12 199 PRO A O 1
ATOM 1424 N N . GLU A 1 200 ? -18.875 -20.760 61.674 1.00 51.41 200 GLU A N 1
ATOM 1425 C CA . GLU A 1 200 ? -18.321 -21.404 62.860 1.00 51.41 200 GLU A CA 1
ATOM 1426 C C . GLU A 1 200 ? -19.147 -20.977 64.081 1.00 51.41 200 GLU A C 1
ATOM 1428 O O . GLU A 1 200 ? -18.948 -19.936 64.710 1.00 51.41 200 GLU A O 1
ATOM 1433 N N . ASN A 1 201 ? -20.185 -21.786 64.281 1.00 45.19 201 ASN A N 1
ATOM 1434 C CA . ASN A 1 201 ? -20.993 -22.022 65.466 1.00 45.19 201 ASN A CA 1
ATOM 1435 C C . ASN A 1 201 ? -20.492 -21.307 66.738 1.00 45.19 201 ASN A C 1
ATOM 1437 O O . ASN A 1 201 ? -19.504 -21.700 67.359 1.00 45.19 201 ASN A O 1
ATOM 1441 N N . LYS A 1 202 ? -21.221 -20.265 67.141 1.00 49.94 202 LYS A N 1
ATOM 1442 C CA . LYS A 1 202 ? -21.088 -19.612 68.442 1.00 49.94 202 LYS A CA 1
ATOM 1443 C C . LYS A 1 202 ? -22.420 -19.726 69.164 1.00 49.94 202 LYS A C 1
ATOM 1445 O O . LYS A 1 202 ? -23.357 -19.039 68.785 1.00 49.94 202 LYS A O 1
ATOM 1450 N N . ASP A 1 203 ? -22.455 -20.516 70.229 1.00 47.44 203 ASP A N 1
ATOM 1451 C CA . ASP A 1 203 ? -23.323 -20.283 71.387 1.00 47.44 203 ASP A CA 1
ATOM 1452 C C . ASP A 1 203 ? -22.714 -20.967 72.639 1.00 47.44 203 ASP A C 1
ATOM 1454 O O . ASP A 1 203 ? -21.868 -21.852 72.495 1.00 47.44 203 ASP A O 1
ATOM 1458 N N . PRO A 1 204 ? -23.009 -20.485 73.865 1.00 58.97 204 PRO A N 1
ATOM 1459 C CA . PRO A 1 204 ? -22.003 -19.922 7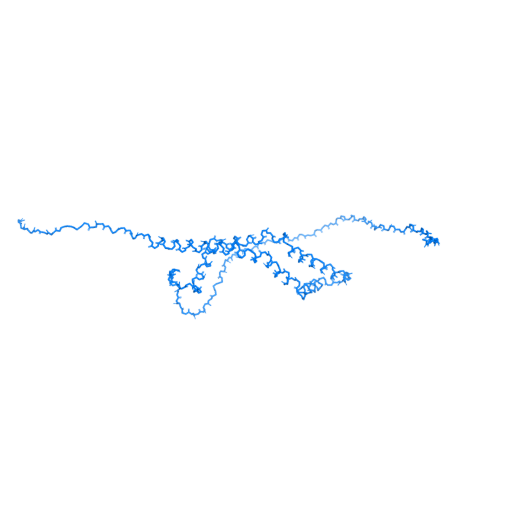4.764 1.00 58.97 204 PRO A CA 1
ATOM 1460 C C . PRO A 1 204 ? -22.065 -20.585 76.172 1.00 58.97 204 PRO A C 1
ATOM 1462 O O . PRO A 1 204 ? -22.146 -21.805 76.246 1.00 58.97 204 PRO A O 1
ATOM 1465 N N . PRO A 1 205 ? -21.894 -19.853 77.292 1.00 52.53 205 PRO A N 1
ATOM 1466 C CA . PRO A 1 205 ? -20.896 -20.085 78.336 1.00 52.53 205 PRO A CA 1
ATOM 1467 C C . PRO A 1 205 ? -21.290 -21.093 79.445 1.00 52.53 205 PRO A C 1
ATOM 1469 O O . PRO A 1 205 ? -22.450 -21.443 79.630 1.00 52.53 205 PRO A O 1
ATOM 1472 N N . ALA A 1 206 ? -20.272 -21.514 80.208 1.00 46.84 206 ALA A N 1
ATOM 1473 C CA . ALA A 1 206 ? -20.282 -22.504 81.297 1.00 46.84 206 ALA A CA 1
ATOM 1474 C C . ALA A 1 206 ? -21.290 -22.255 82.446 1.00 46.84 206 ALA A C 1
ATOM 1476 O O . ALA A 1 206 ? -21.719 -21.121 82.670 1.00 46.84 206 ALA A O 1
ATOM 1477 N N . PRO A 1 207 ? -21.546 -23.288 83.279 1.00 48.22 207 PRO A N 1
ATOM 1478 C CA . PRO A 1 207 ? -21.070 -23.177 84.664 1.00 48.22 207 PRO A CA 1
ATOM 1479 C C . PRO A 1 207 ? -20.475 -24.469 85.272 1.00 48.22 207 PRO A C 1
ATOM 1481 O O . PRO A 1 207 ? -20.719 -25.587 84.830 1.00 48.22 207 PRO A O 1
ATOM 1484 N N . SER A 1 208 ? -19.668 -24.248 86.309 1.00 53.31 208 SER A N 1
ATOM 1485 C CA . SER A 1 208 ? -18.883 -25.167 87.149 1.00 53.31 208 SER A CA 1
ATOM 1486 C C . SER A 1 208 ? -19.690 -26.225 87.933 1.00 53.31 208 SER A C 1
ATOM 1488 O O . SER A 1 208 ? -20.815 -25.934 88.324 1.00 53.31 208 SER A O 1
ATOM 1490 N N . GLN A 1 209 ? -19.084 -27.375 88.291 1.00 51.16 209 GLN A N 1
ATOM 1491 C CA . GLN A 1 209 ? -18.655 -27.754 89.667 1.00 51.16 209 GLN A CA 1
ATOM 1492 C C . GLN A 1 209 ? -18.288 -29.257 89.837 1.00 51.16 209 GLN A C 1
ATOM 1494 O O . GLN A 1 209 ? -18.962 -30.129 89.307 1.00 51.16 209 GLN A O 1
ATOM 1499 N N . ASP A 1 210 ? -17.186 -29.469 90.577 1.00 48.19 210 ASP A N 1
ATOM 1500 C CA . ASP A 1 210 ? -16.807 -30.494 91.584 1.00 48.19 210 ASP A CA 1
ATOM 1501 C C . ASP A 1 210 ? -17.396 -31.930 91.573 1.00 48.19 210 ASP A C 1
ATOM 1503 O O . ASP A 1 210 ? -18.611 -32.099 91.621 1.00 48.19 210 ASP A O 1
ATOM 1507 N N . ALA A 1 211 ? -16.524 -32.957 91.637 1.00 40.66 211 ALA A N 1
ATOM 1508 C CA . ALA A 1 211 ? -16.451 -33.954 92.731 1.00 40.66 211 ALA A CA 1
ATOM 1509 C C . ALA A 1 211 ? -15.702 -35.258 92.346 1.00 40.66 211 ALA A C 1
ATOM 1511 O O . ALA A 1 211 ? -15.941 -35.833 91.284 1.00 40.66 211 ALA A O 1
ATOM 1512 N N . SER A 1 212 ? -14.925 -35.741 93.331 1.00 50.41 212 SER A N 1
ATOM 1513 C CA . SER A 1 212 ? -14.302 -37.070 93.544 1.00 50.41 212 SER A CA 1
ATOM 1514 C C . SER A 1 212 ? -12.989 -37.438 92.851 1.00 50.41 212 SER A C 1
ATOM 1516 O O . SER A 1 212 ? -12.955 -37.633 91.620 1.00 50.41 212 SER A O 1
#

pLDDT: mean 70.67, std 21.91, range [31.53, 96.31]

Radius of gyration: 39.61 Å; Cα contacts (8 Å, |Δi|>4): 54; chains: 1; bounding box: 59×64×153 Å

Mean predicted aligned error: 20.16 Å